Protein AF-A0AAE0RDR7-F1 (afdb_monomer)

Solvent-accessible surface area (backbone atoms only — not comparable to full-atom values): 18217 Å² total; per-residue (Å²): 134,86,92,90,90,88,86,89,87,90,90,79,72,68,68,67,57,52,59,54,52,55,55,53,52,54,53,51,57,56,54,57,62,60,59,68,75,74,77,84,85,77,91,71,65,76,62,52,63,59,49,50,59,55,58,51,55,50,70,75,51,69,77,89,69,82,73,93,68,85,85,77,86,74,81,70,82,83,85,68,64,60,64,54,50,31,52,53,53,29,51,52,50,49,53,51,43,52,55,33,46,79,69,78,40,80,82,58,68,94,78,57,76,41,66,63,68,64,94,58,100,65,80,85,76,91,53,57,32,61,50,97,95,39,78,42,56,65,37,69,56,45,76,55,97,91,44,40,42,36,37,79,70,71,34,60,69,33,53,49,53,53,43,54,54,40,51,55,50,51,54,56,49,59,72,52,42,90,82,46,54,53,68,58,39,42,51,51,44,46,68,64,38,47,47,59,64,58,54,72,33,47,75,59,59,91,61,58,70,76,74,52,41,63,58,40,52,49,54,46,52,50,47,33,55,34,72,69,53,86,62,92,79,64,73,49,67,65,48,28,58,77,68,72,49,71,56,57,72,57,44,24,51,50,49,41,50,50,51,54,48,36,30,75,78,45,96,42,57,68,74,58,33,70,73,61,70,81,87,77,70,99,57,94,48,85,80,72,76,73,124

pLDDT: mean 75.67, std 23.64, range [28.27, 98.0]

Structure (mmCIF, N/CA/C/O backbone):
data_AF-A0AAE0RDR7-F1
#
_entry.id   AF-A0AAE0RDR7-F1
#
loop_
_atom_site.group_PDB
_atom_site.id
_atom_site.type_symbol
_atom_site.label_atom_id
_atom_site.label_alt_id
_atom_site.label_comp_id
_atom_site.label_asym_id
_atom_site.label_entity_id
_atom_site.label_seq_id
_atom_site.pdbx_PDB_ins_code
_atom_site.Cartn_x
_atom_site.Cartn_y
_atom_site.Cartn_z
_atom_site.occupancy
_atom_site.B_iso_or_equiv
_atom_site.auth_seq_id
_atom_site.auth_comp_id
_atom_site.auth_asym_id
_atom_site.auth_atom_id
_atom_site.pdbx_PDB_model_num
ATOM 1 N N . MET A 1 1 ? -86.203 24.003 56.544 1.00 40.31 1 MET A N 1
ATOM 2 C CA . MET A 1 1 ? -86.538 22.603 56.881 1.00 40.31 1 MET A CA 1
ATOM 3 C C . MET A 1 1 ? -85.939 21.702 55.806 1.00 40.31 1 MET A C 1
ATOM 5 O O . MET A 1 1 ? -86.059 22.073 54.649 1.00 40.31 1 MET A O 1
ATOM 9 N N . THR A 1 2 ? -85.281 20.609 56.237 1.00 38.34 2 THR A N 1
ATOM 10 C CA . THR A 1 2 ? -84.736 19.434 55.488 1.00 38.34 2 THR A CA 1
ATOM 11 C C . THR A 1 2 ? -83.661 19.715 54.416 1.00 38.34 2 THR A C 1
ATOM 13 O O . THR A 1 2 ? -83.957 20.354 53.420 1.00 38.34 2 THR A O 1
ATOM 16 N N . SER A 1 3 ? -82.361 19.444 54.633 1.00 44.50 3 SER A N 1
ATOM 17 C CA . SER A 1 3 ? -81.619 18.163 54.804 1.00 44.50 3 SER A CA 1
ATOM 18 C C . SER A 1 3 ? -81.342 17.422 53.490 1.00 44.50 3 SER A C 1
ATOM 20 O O . SER A 1 3 ? -82.294 16.920 52.910 1.00 44.50 3 SER A O 1
ATOM 22 N N . THR A 1 4 ? -80.059 17.292 53.106 1.00 36.75 4 THR A N 1
ATOM 23 C CA . THR A 1 4 ? -79.426 16.007 52.711 1.00 36.75 4 THR A CA 1
ATOM 24 C C . THR A 1 4 ? -77.903 16.151 52.569 1.00 36.75 4 THR A C 1
ATOM 26 O O . THR A 1 4 ? -77.415 17.146 52.040 1.00 36.75 4 THR A O 1
ATOM 29 N N . ALA A 1 5 ? -77.178 15.146 53.063 1.00 49.94 5 ALA A N 1
ATOM 30 C CA . ALA A 1 5 ? -75.724 14.971 53.042 1.00 49.94 5 ALA A CA 1
ATOM 31 C C . ALA A 1 5 ? -75.315 13.841 52.071 1.00 49.94 5 ALA A C 1
ATOM 33 O O . ALA A 1 5 ? -76.169 13.000 51.809 1.00 49.94 5 ALA A O 1
ATOM 34 N N . GLU A 1 6 ? -74.041 13.830 51.621 1.00 44.03 6 GLU A N 1
ATOM 35 C CA . GLU A 1 6 ? -73.146 12.703 51.193 1.00 44.03 6 GLU A CA 1
ATOM 36 C C . GLU A 1 6 ? -72.200 13.084 50.003 1.00 44.03 6 GLU A C 1
ATOM 38 O O . GLU A 1 6 ? -72.426 14.119 49.381 1.00 44.03 6 GLU A O 1
ATOM 43 N N . PRO A 1 7 ? -71.108 12.339 49.669 1.00 47.50 7 PRO A N 1
ATOM 44 C CA . PRO A 1 7 ? -69.842 12.266 50.416 1.00 47.50 7 PRO A CA 1
ATOM 45 C C . PRO A 1 7 ? -68.567 12.392 49.524 1.00 47.50 7 PRO A C 1
ATOM 47 O O . PRO A 1 7 ? -68.609 12.389 48.295 1.00 47.50 7 PRO A O 1
ATOM 50 N N . GLN A 1 8 ? -67.389 12.463 50.159 1.00 44.12 8 GLN A N 1
ATOM 51 C CA . GLN A 1 8 ? -66.064 12.335 49.528 1.00 44.12 8 GLN A CA 1
ATOM 52 C C . GLN A 1 8 ? -65.620 10.861 49.424 1.00 44.12 8 GLN A C 1
ATOM 54 O O . GLN A 1 8 ? -65.759 10.118 50.392 1.00 44.12 8 GLN A O 1
ATOM 59 N N . SER A 1 9 ? -64.995 10.460 48.307 1.00 47.59 9 SER A N 1
ATOM 60 C CA . SER A 1 9 ? -63.690 9.749 48.238 1.00 47.59 9 SER A CA 1
ATOM 61 C C . SER A 1 9 ? -63.490 9.001 46.906 1.00 47.59 9 SER A C 1
ATOM 63 O O . SER A 1 9 ? -64.457 8.594 46.269 1.00 47.59 9 SER A O 1
ATOM 65 N N . ARG A 1 10 ? -62.207 8.764 46.566 1.00 48.09 10 ARG A N 1
ATOM 66 C CA . ARG A 1 10 ? -61.648 7.811 45.573 1.00 48.09 10 ARG A CA 1
ATOM 67 C C . ARG A 1 10 ? -61.056 8.442 44.303 1.00 48.09 10 ARG A C 1
ATOM 69 O O . ARG A 1 10 ? -61.666 8.414 43.243 1.00 48.09 10 ARG A O 1
ATOM 76 N N . MET A 1 11 ? -59.807 8.920 44.398 1.00 43.25 11 MET A N 1
ATOM 77 C CA . MET A 1 11 ? -58.954 9.207 43.229 1.00 43.25 11 MET A CA 1
ATOM 78 C C . MET A 1 11 ? -57.450 9.306 43.592 1.00 43.25 11 MET A C 1
ATOM 80 O O . MET A 1 11 ? -56.821 10.328 43.370 1.00 43.25 11 MET A O 1
ATOM 84 N N . THR A 1 12 ? -56.846 8.265 44.185 1.00 50.47 12 THR A N 1
ATOM 85 C CA . THR A 1 12 ? -55.378 8.236 44.446 1.00 50.47 12 THR A CA 1
ATOM 86 C C . THR A 1 12 ? -54.701 6.874 44.223 1.00 50.47 12 THR A C 1
ATOM 88 O O . THR A 1 12 ? -53.556 6.699 44.602 1.00 50.47 12 THR A O 1
ATOM 91 N N . SER A 1 13 ? -55.354 5.893 43.587 1.00 54.38 13 SER A N 1
ATOM 92 C CA . SER A 1 13 ? -54.826 4.511 43.519 1.00 54.38 13 SER A CA 1
ATOM 93 C C . SER A 1 13 ? -54.115 4.130 42.212 1.00 54.38 13 SER A C 1
ATOM 95 O O . SER A 1 13 ? -53.479 3.081 42.167 1.00 54.38 13 SER A O 1
ATOM 97 N N . THR A 1 14 ? -54.236 4.907 41.134 1.00 52.22 14 THR A N 1
ATOM 98 C CA . THR A 1 14 ? -53.793 4.467 39.796 1.00 52.22 14 THR A CA 1
ATOM 99 C C . THR A 1 14 ? -52.388 4.930 39.412 1.00 52.22 14 THR A C 1
ATOM 101 O O . THR A 1 14 ? -51.721 4.227 38.662 1.00 52.22 14 THR A O 1
ATOM 104 N N . ALA A 1 15 ? -51.898 6.050 39.953 1.00 48.88 15 ALA A N 1
ATOM 105 C CA . ALA A 1 15 ? -50.562 6.564 39.628 1.00 48.88 15 ALA A CA 1
ATOM 106 C C . ALA A 1 15 ? -49.433 5.775 40.324 1.00 48.88 15 ALA A C 1
ATOM 108 O O . ALA A 1 15 ? -48.437 5.438 39.692 1.00 48.88 15 ALA A O 1
ATOM 109 N N . GLU A 1 16 ? -49.617 5.380 41.589 1.00 50.19 16 GLU A N 1
ATOM 110 C CA . GLU A 1 16 ? -48.607 4.611 42.340 1.00 50.19 16 GLU A CA 1
ATOM 111 C C . GLU A 1 16 ? -48.417 3.179 41.808 1.00 50.19 16 GLU A C 1
ATOM 113 O O . GLU A 1 16 ? -47.331 2.609 41.912 1.00 50.19 16 GLU A O 1
ATOM 118 N N . GLN A 1 17 ? -49.445 2.605 41.174 1.00 49.75 17 GLN A N 1
ATOM 119 C CA . GLN A 1 17 ? -49.363 1.264 40.584 1.00 49.75 17 GLN A CA 1
ATOM 120 C C . GLN A 1 17 ? -48.579 1.236 39.263 1.00 49.75 17 GLN A C 1
ATOM 122 O O . GLN A 1 17 ? -48.027 0.194 38.907 1.00 49.75 17 GLN A O 1
ATOM 127 N N . GLN A 1 18 ? -48.481 2.361 38.547 1.00 50.81 18 GLN A N 1
ATOM 128 C CA . GLN A 1 18 ? -47.715 2.442 37.299 1.00 50.81 18 GLN A CA 1
ATOM 129 C C . GLN A 1 18 ? -46.211 2.634 37.534 1.00 50.81 18 GLN A C 1
ATOM 131 O O . GLN A 1 18 ? -45.420 2.025 36.813 1.00 50.81 18 GLN A O 1
ATOM 136 N N . ASP A 1 19 ? -45.811 3.356 38.584 1.00 52.69 19 ASP A N 1
ATOM 137 C CA . ASP A 1 19 ? -44.391 3.542 38.932 1.00 52.69 19 ASP A CA 1
ATOM 138 C C . ASP A 1 19 ? -43.749 2.294 39.567 1.00 52.69 19 ASP A C 1
ATOM 140 O O . ASP A 1 19 ? -42.554 2.032 39.402 1.00 52.69 19 ASP A O 1
ATOM 144 N N . GLN A 1 20 ? -44.534 1.456 40.250 1.00 52.88 20 GLN A N 1
ATOM 145 C CA . GLN A 1 20 ? -44.034 0.180 40.780 1.00 52.88 20 GLN A CA 1
ATOM 146 C C . GLN A 1 20 ? -43.845 -0.881 39.682 1.00 52.88 20 GLN A C 1
ATOM 148 O O . GLN A 1 20 ? -42.926 -1.703 39.763 1.00 52.88 20 GLN A O 1
ATOM 153 N N . ALA A 1 21 ? -44.655 -0.844 38.620 1.00 54.84 21 ALA A N 1
ATOM 154 C CA . ALA A 1 21 ? -44.546 -1.778 37.501 1.00 54.84 21 ALA A CA 1
ATOM 155 C C . ALA A 1 21 ? -43.300 -1.515 36.631 1.00 54.84 21 ALA A C 1
ATOM 157 O O . ALA A 1 21 ? -42.619 -2.460 36.224 1.00 54.84 21 ALA A O 1
ATOM 158 N N . THR A 1 22 ? -42.953 -0.247 36.391 1.00 58.06 22 THR A N 1
ATOM 159 C CA . THR A 1 22 ? -41.764 0.146 35.612 1.00 58.06 22 THR A CA 1
ATOM 160 C C . THR A 1 22 ? -40.459 -0.155 36.352 1.00 58.06 22 THR A C 1
ATOM 162 O O . THR A 1 22 ? -39.531 -0.698 35.754 1.00 58.06 22 THR A O 1
ATOM 165 N N . SER A 1 23 ? -40.416 0.069 37.669 1.00 59.06 23 SER A N 1
ATOM 166 C CA . SER A 1 23 ? -39.258 -0.268 38.514 1.00 59.06 23 SER A CA 1
ATOM 167 C C . SER A 1 23 ? -38.968 -1.779 38.558 1.00 59.06 23 SER A C 1
ATOM 169 O O . SER A 1 23 ? -37.813 -2.214 38.492 1.00 59.06 23 SER A O 1
ATOM 171 N N . THR A 1 24 ? -40.018 -2.607 38.580 1.00 63.38 24 THR A N 1
ATOM 172 C CA . THR A 1 24 ? -39.883 -4.073 38.627 1.00 63.38 24 THR A CA 1
ATOM 173 C C . THR A 1 24 ? -39.391 -4.646 37.288 1.00 63.38 24 THR A C 1
ATOM 175 O O . THR A 1 24 ? -38.563 -5.562 37.269 1.00 63.38 24 THR A O 1
ATOM 178 N N . ALA A 1 25 ? -39.818 -4.062 36.162 1.00 54.12 25 ALA A N 1
ATOM 179 C CA . ALA A 1 25 ? -39.368 -4.460 34.827 1.00 54.12 25 ALA A CA 1
ATOM 180 C C . ALA A 1 25 ? -37.881 -4.126 34.575 1.00 54.12 25 ALA A C 1
ATOM 182 O O . ALA A 1 25 ? -37.155 -4.930 33.984 1.00 54.12 25 ALA A O 1
ATOM 183 N N . GLU A 1 26 ? -37.386 -2.988 35.078 1.00 56.78 26 GLU A N 1
ATOM 184 C CA . GLU A 1 26 ? -35.967 -2.619 34.962 1.00 56.78 26 GLU A CA 1
ATOM 185 C C . GLU A 1 26 ? -35.045 -3.492 35.832 1.00 56.78 26 GLU A C 1
ATOM 187 O O . GLU A 1 26 ? -33.915 -3.798 35.432 1.00 56.78 26 GLU A O 1
ATOM 192 N N . GLN A 1 27 ? -35.520 -3.953 36.994 1.00 56.69 27 GLN A N 1
ATOM 193 C CA . GLN A 1 27 ? -34.768 -4.886 37.841 1.00 56.69 27 GLN A CA 1
ATOM 194 C C . GLN A 1 27 ? -34.678 -6.293 37.230 1.00 56.69 27 GLN A C 1
ATOM 196 O O . GLN A 1 27 ? -33.625 -6.930 37.321 1.00 56.69 27 GLN A O 1
ATOM 201 N N . GLN A 1 28 ? -35.723 -6.757 36.539 1.00 52.16 28 GLN A N 1
ATOM 202 C CA . GLN A 1 28 ? -35.705 -8.049 35.844 1.00 52.16 28 GLN A CA 1
ATOM 203 C C . GLN A 1 28 ? -34.785 -8.043 34.612 1.00 52.16 28 GLN A C 1
ATOM 205 O O . GLN A 1 28 ? -34.064 -9.019 34.398 1.00 52.16 28 GLN A O 1
ATOM 210 N N . LEU A 1 29 ? -34.703 -6.931 33.868 1.00 47.62 29 LEU A N 1
ATOM 211 C CA . LEU A 1 29 ? -33.786 -6.803 32.723 1.00 47.62 29 LEU A CA 1
ATOM 212 C C . LEU A 1 29 ? -32.301 -6.791 33.140 1.00 47.62 29 LEU A C 1
ATOM 214 O O . LEU A 1 29 ? -31.431 -7.284 32.416 1.00 47.62 29 LEU A O 1
ATOM 218 N N . ARG A 1 30 ? -31.992 -6.247 34.327 1.00 48.25 30 ARG A N 1
ATOM 219 C CA . ARG A 1 30 ? -30.629 -6.267 34.888 1.00 48.25 30 ARG A CA 1
ATOM 220 C C . ARG A 1 30 ? -30.220 -7.650 35.401 1.00 48.25 30 ARG A C 1
ATOM 222 O O . ARG A 1 30 ? -29.035 -7.969 35.342 1.00 48.25 30 ARG A O 1
ATOM 229 N N . ALA A 1 31 ? -31.169 -8.473 35.851 1.00 46.81 31 ALA A N 1
ATOM 230 C CA . ALA A 1 31 ? -30.907 -9.838 36.314 1.00 46.81 31 ALA A CA 1
ATOM 231 C C . ALA A 1 31 ? -30.677 -10.837 35.160 1.00 46.81 31 ALA A C 1
ATOM 233 O O . ALA A 1 31 ? -29.872 -11.759 35.293 1.00 46.81 31 ALA A O 1
ATOM 234 N N . THR A 1 32 ? -31.314 -10.643 34.000 1.00 48.91 32 THR A N 1
ATOM 235 C CA . THR A 1 32 ? -31.076 -11.486 32.813 1.00 48.91 32 THR A CA 1
ATOM 236 C C . THR A 1 32 ? -29.733 -11.180 32.142 1.00 48.91 32 THR A C 1
ATOM 238 O O . THR A 1 32 ? -29.054 -12.095 31.680 1.00 48.91 32 THR A O 1
ATOM 241 N N . SER A 1 33 ? -29.280 -9.921 32.176 1.00 42.94 33 SER A N 1
ATOM 242 C CA . SER A 1 33 ? -27.977 -9.517 31.623 1.00 42.94 33 SER A CA 1
ATOM 243 C C . SER A 1 33 ? -26.774 -10.053 32.413 1.00 42.94 33 SER A C 1
ATOM 245 O O . SER A 1 33 ? -25.707 -10.255 31.828 1.00 42.94 33 SER A O 1
ATOM 247 N N . THR A 1 34 ? -26.908 -10.271 33.724 1.00 43.59 34 THR A N 1
ATOM 248 C CA . THR A 1 34 ? -25.837 -10.831 34.566 1.00 43.59 34 THR A CA 1
ATOM 249 C C . THR A 1 34 ? -25.773 -12.359 34.501 1.00 43.59 34 THR A C 1
ATOM 251 O O . THR A 1 34 ? -24.688 -12.919 34.660 1.00 43.59 34 THR A O 1
ATOM 254 N N . ALA A 1 35 ? -26.879 -13.038 34.175 1.00 35.44 35 ALA A N 1
ATOM 255 C CA . ALA A 1 35 ? -26.914 -14.492 34.001 1.00 35.44 35 ALA A CA 1
ATOM 256 C C . ALA A 1 35 ? -26.243 -14.970 32.692 1.00 35.44 35 ALA A C 1
ATOM 258 O O . ALA A 1 35 ? -25.612 -16.028 32.674 1.00 35.44 35 ALA A O 1
ATOM 259 N N . GLU A 1 36 ? -26.277 -14.175 31.616 1.00 35.84 36 GLU A N 1
ATOM 260 C CA . GLU A 1 36 ? -25.641 -14.534 30.334 1.00 35.84 36 GLU A CA 1
ATOM 261 C C . GLU A 1 36 ? -24.106 -14.382 30.331 1.00 35.84 36 GLU A C 1
ATOM 263 O O . GLU A 1 36 ? -23.424 -14.947 29.475 1.00 35.84 36 GLU A O 1
ATOM 268 N N . HIS A 1 37 ? -23.528 -13.692 31.321 1.00 36.19 37 HIS A N 1
ATOM 269 C CA . HIS A 1 37 ? -22.075 -13.506 31.446 1.00 36.19 37 HIS A CA 1
ATOM 270 C C . HIS A 1 37 ? -21.345 -14.621 32.223 1.00 36.19 37 HIS A C 1
ATOM 272 O O . HIS A 1 37 ? -20.119 -14.569 32.329 1.00 36.19 37 HIS A O 1
ATOM 278 N N . SER A 1 38 ? -22.047 -15.644 32.736 1.00 34.84 38 SER A N 1
ATOM 279 C CA . SER A 1 38 ? -21.425 -16.705 33.557 1.00 34.84 38 SER A CA 1
ATOM 280 C C . SER A 1 38 ? -21.240 -18.064 32.857 1.00 34.84 38 SER A C 1
ATOM 282 O O . SER A 1 38 ? -20.529 -18.927 33.367 1.00 34.84 38 SER A O 1
ATOM 284 N N . HIS A 1 39 ? -21.774 -18.269 31.646 1.00 33.53 39 HIS A N 1
ATOM 285 C CA . HIS A 1 39 ? -21.690 -19.565 30.953 1.00 33.53 39 HIS A CA 1
ATOM 286 C C . HIS A 1 39 ? -21.167 -19.483 29.510 1.00 33.53 39 HIS A C 1
ATOM 288 O O . HIS A 1 39 ? -21.876 -19.838 28.576 1.00 33.53 39 HIS A O 1
ATOM 294 N N . ARG A 1 40 ? -19.892 -19.105 29.312 1.00 33.94 40 ARG A N 1
ATOM 295 C CA . ARG A 1 40 ? -19.025 -19.720 28.273 1.00 33.94 40 ARG A CA 1
ATOM 296 C C . ARG A 1 40 ? -17.562 -19.283 28.380 1.00 33.94 40 ARG A C 1
ATOM 298 O O . ARG A 1 40 ? -17.033 -18.559 27.545 1.00 33.94 40 ARG A O 1
ATOM 305 N N . ALA A 1 41 ? -16.874 -19.794 29.393 1.00 32.06 41 ALA A N 1
ATOM 306 C CA . ALA A 1 41 ? -15.419 -19.863 29.400 1.00 32.06 41 ALA A CA 1
ATOM 307 C C . ALA A 1 41 ? -15.000 -21.329 29.551 1.00 32.06 41 ALA A C 1
ATOM 309 O O . ALA A 1 41 ? -14.772 -21.815 30.651 1.00 32.0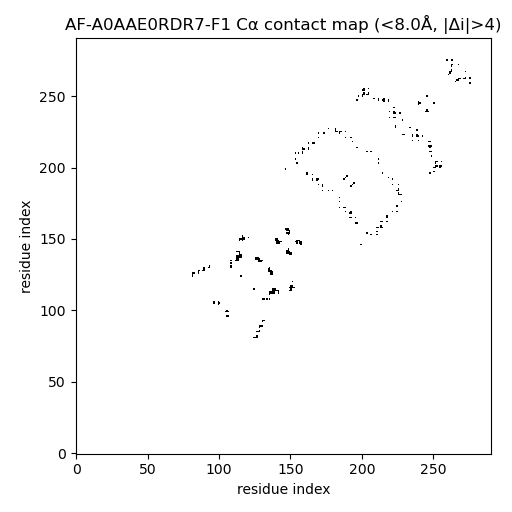6 41 ALA A O 1
ATOM 310 N N . THR A 1 42 ? -14.885 -22.040 28.430 1.00 31.38 42 THR A N 1
ATOM 311 C CA . THR A 1 42 ? -14.056 -23.246 28.348 1.00 31.38 42 THR A CA 1
ATOM 312 C C . THR A 1 42 ? -12.930 -22.995 27.355 1.00 31.38 42 THR A C 1
ATOM 314 O O . THR A 1 42 ? -13.046 -23.148 26.145 1.00 31.38 42 THR A O 1
ATOM 317 N N . SER A 1 43 ? -11.827 -22.522 27.934 1.00 39.22 43 SER A N 1
ATOM 318 C CA . SER A 1 43 ? -10.445 -22.856 27.591 1.00 39.22 43 SER A CA 1
ATOM 319 C C . SER A 1 43 ? -10.318 -24.047 26.629 1.00 39.22 43 SER A C 1
ATOM 321 O O . SER A 1 43 ? -10.481 -25.194 27.037 1.00 39.22 43 SER A O 1
ATOM 323 N N . THR A 1 44 ? -10.038 -23.782 25.348 1.00 31.89 44 THR A N 1
ATOM 324 C CA . THR A 1 44 ? -9.355 -24.733 24.439 1.00 31.89 44 THR A CA 1
ATOM 325 C C . THR A 1 44 ? -8.883 -24.103 23.119 1.00 31.89 44 THR A C 1
ATOM 327 O O . THR A 1 44 ? -7.978 -24.649 22.494 1.00 31.89 44 THR A O 1
ATOM 330 N N . ASP A 1 45 ? -9.388 -22.930 22.714 1.00 30.77 45 ASP A N 1
ATOM 331 C CA . ASP A 1 45 ? -9.123 -22.392 21.363 1.00 30.77 45 ASP A CA 1
ATOM 332 C C . ASP A 1 45 ? -7.909 -21.432 21.252 1.00 30.77 45 ASP A C 1
ATOM 334 O O . ASP A 1 45 ? -7.353 -21.214 20.175 1.00 30.77 45 ASP A O 1
ATOM 338 N N . GLU A 1 46 ? -7.392 -20.900 22.369 1.00 32.03 46 GLU A N 1
ATOM 339 C CA . GLU A 1 46 ? -6.244 -19.968 22.339 1.00 32.03 46 GLU A CA 1
ATOM 340 C C . GLU A 1 46 ? -4.888 -20.632 22.030 1.00 32.03 46 GLU A C 1
ATOM 342 O O . GLU A 1 46 ? -3.947 -19.944 21.618 1.00 32.03 46 GLU A O 1
ATOM 347 N N . ARG A 1 47 ? -4.766 -21.963 22.163 1.00 30.14 47 ARG A N 1
ATOM 348 C CA . ARG A 1 47 ? -3.558 -22.690 21.721 1.00 30.14 47 ARG A CA 1
ATOM 349 C C . ARG A 1 47 ? -3.528 -22.937 20.213 1.00 30.14 47 ARG A C 1
ATOM 351 O O . ARG A 1 47 ? -2.437 -23.104 19.674 1.00 30.14 47 ARG A O 1
ATOM 358 N N . ARG A 1 48 ? -4.676 -22.918 19.525 1.00 30.73 48 ARG A N 1
ATOM 359 C CA . ARG A 1 48 ? -4.739 -23.157 18.074 1.00 30.73 48 ARG A CA 1
ATOM 360 C C . ARG A 1 48 ? -4.214 -21.964 17.285 1.00 30.73 48 ARG A C 1
ATOM 362 O O . ARG A 1 48 ? -3.312 -22.121 16.476 1.00 30.73 48 ARG A O 1
ATOM 369 N N . LEU A 1 49 ? -4.640 -20.751 17.634 1.00 34.41 49 LEU A N 1
ATOM 370 C CA . LEU A 1 49 ? -4.228 -19.544 16.906 1.00 34.41 49 LEU A CA 1
ATOM 371 C C . LEU A 1 49 ? -2.758 -19.146 17.131 1.00 34.41 49 LEU A C 1
ATOM 373 O O . LEU A 1 49 ? -2.136 -18.618 16.217 1.00 34.41 49 LEU A O 1
ATOM 377 N N . ARG A 1 50 ? -2.159 -19.440 18.299 1.00 33.62 50 ARG A N 1
ATOM 378 C CA . ARG A 1 50 ? -0.701 -19.261 18.492 1.00 33.62 50 ARG A CA 1
ATOM 379 C C . ARG A 1 50 ? 0.124 -20.379 17.851 1.00 33.62 50 ARG A C 1
ATOM 381 O O . ARG A 1 50 ? 1.233 -20.117 17.401 1.00 33.62 50 ARG A O 1
ATOM 388 N N . GLY A 1 51 ? -0.398 -21.607 17.815 1.00 28.72 51 GLY A N 1
ATOM 389 C CA . GLY A 1 51 ? 0.273 -22.752 17.194 1.00 28.72 51 GLY A CA 1
ATOM 390 C C . GLY A 1 51 ? 0.264 -22.699 15.665 1.00 28.72 51 GLY A C 1
ATOM 391 O O . GLY A 1 51 ? 1.264 -23.044 15.039 1.00 28.72 51 GLY A O 1
ATOM 392 N N . ASP A 1 52 ? -0.821 -22.207 15.069 1.00 34.06 52 ASP A N 1
ATOM 393 C CA . ASP A 1 52 ? -0.967 -22.101 13.615 1.00 34.06 52 ASP A CA 1
ATOM 394 C C . ASP A 1 52 ? -0.175 -20.915 13.034 1.00 34.06 52 ASP A C 1
ATOM 396 O O . ASP A 1 52 ? 0.341 -21.016 11.920 1.00 34.06 52 ASP A O 1
ATOM 400 N N . ASP A 1 53 ? 0.029 -19.834 13.801 1.00 34.16 53 ASP A N 1
ATOM 401 C CA . ASP A 1 53 ? 0.902 -18.720 13.393 1.00 34.16 53 ASP A CA 1
ATOM 402 C C . ASP A 1 53 ? 2.395 -19.102 13.375 1.00 34.16 53 ASP A C 1
ATOM 404 O O . ASP A 1 53 ? 3.143 -18.584 12.544 1.00 34.16 53 ASP A O 1
ATOM 408 N N . VAL A 1 54 ? 2.832 -20.041 14.229 1.00 35.03 54 VAL A N 1
ATOM 409 C CA . VAL A 1 54 ? 4.210 -20.576 14.212 1.00 35.03 54 VAL A CA 1
ATOM 410 C C . VAL A 1 54 ? 4.368 -21.653 13.131 1.00 35.03 54 VAL A C 1
ATOM 412 O O . VAL A 1 54 ? 5.332 -21.615 12.370 1.00 35.03 54 VAL A O 1
ATOM 415 N N . ARG A 1 55 ? 3.387 -22.553 12.971 1.00 29.61 55 ARG A N 1
ATOM 416 C CA . ARG A 1 55 ? 3.442 -23.636 11.968 1.00 29.61 55 ARG A CA 1
ATOM 417 C C . ARG A 1 55 ? 3.313 -23.161 10.520 1.00 29.61 55 ARG A C 1
ATOM 419 O O . ARG A 1 55 ? 3.816 -23.824 9.623 1.00 29.61 55 ARG A O 1
ATOM 426 N N . LEU A 1 56 ? 2.667 -22.024 10.254 1.00 36.28 56 LEU A N 1
ATOM 427 C CA . LEU A 1 56 ? 2.574 -21.469 8.893 1.00 36.28 56 LEU A CA 1
ATOM 428 C C . LEU A 1 56 ? 3.720 -20.512 8.543 1.00 36.28 56 LEU A C 1
ATOM 430 O O . LEU A 1 56 ? 4.009 -20.341 7.357 1.00 36.28 56 LEU A O 1
ATOM 434 N N . ALA A 1 57 ? 4.414 -19.948 9.538 1.00 32.12 57 ALA A N 1
ATOM 435 C CA . ALA A 1 57 ? 5.712 -19.309 9.313 1.00 32.12 57 ALA A CA 1
ATOM 436 C C . ALA A 1 57 ? 6.770 -20.337 8.858 1.00 32.12 57 ALA A C 1
ATOM 438 O O . ALA A 1 57 ? 7.645 -20.006 8.062 1.00 32.12 57 ALA A O 1
ATOM 439 N N . GLU A 1 58 ? 6.640 -21.603 9.270 1.00 31.50 58 GLU A N 1
ATOM 440 C CA . GLU A 1 58 ? 7.471 -22.714 8.781 1.00 31.50 58 GLU A CA 1
ATOM 441 C C . GLU A 1 58 ? 7.145 -23.130 7.335 1.00 31.50 58 GLU A C 1
ATOM 443 O O . GLU A 1 58 ? 8.032 -23.578 6.617 1.00 31.50 58 GLU A O 1
ATOM 448 N N . VAL A 1 59 ? 5.914 -22.926 6.847 1.00 35.66 59 VAL A N 1
ATOM 449 C CA . VAL A 1 59 ? 5.542 -23.296 5.462 1.00 35.66 59 VAL A CA 1
ATOM 450 C C . VAL A 1 59 ? 6.148 -22.343 4.419 1.00 35.66 59 VAL A C 1
ATOM 452 O O . VAL A 1 59 ? 6.375 -22.752 3.281 1.00 35.66 59 VAL A O 1
ATOM 455 N N . TRP A 1 60 ? 6.467 -21.103 4.804 1.00 33.81 60 TRP A N 1
ATOM 456 C CA . TRP A 1 60 ? 7.201 -20.141 3.964 1.00 33.81 60 TRP A CA 1
ATOM 457 C C . TRP A 1 60 ? 8.706 -20.068 4.264 1.00 33.81 60 TRP A C 1
ATOM 459 O O . TRP A 1 60 ? 9.443 -19.454 3.497 1.00 33.81 60 TRP A O 1
ATOM 469 N N . ASN A 1 61 ? 9.181 -20.754 5.305 1.00 29.88 61 ASN A N 1
ATOM 470 C CA . ASN A 1 61 ? 10.601 -21.011 5.529 1.00 29.88 61 ASN A CA 1
ATOM 471 C C . ASN A 1 61 ? 10.952 -22.395 4.977 1.00 29.88 61 ASN A C 1
ATOM 473 O O . ASN A 1 61 ? 11.148 -23.354 5.722 1.00 29.88 61 ASN A O 1
ATOM 477 N N . SER A 1 62 ? 11.072 -22.507 3.650 1.00 29.64 62 SER A N 1
ATOM 478 C CA . SER A 1 62 ? 11.853 -23.624 3.111 1.00 29.64 62 SER A CA 1
ATOM 479 C C . SER A 1 62 ? 13.270 -23.539 3.688 1.00 29.64 62 SER A C 1
ATOM 481 O O . SER A 1 62 ? 13.869 -22.458 3.657 1.00 29.64 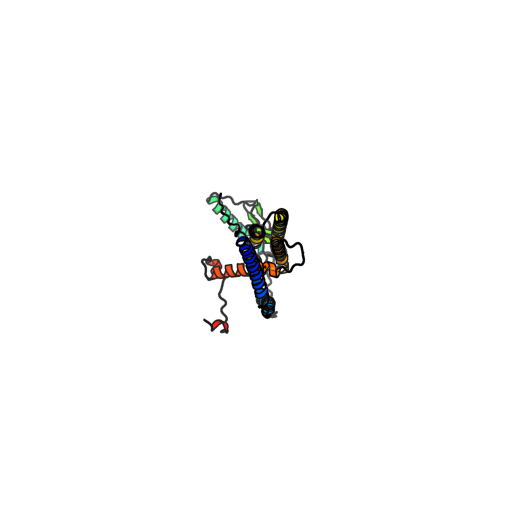62 SER A O 1
ATOM 483 N N . PRO A 1 63 ? 13.836 -24.643 4.206 1.00 29.55 63 PRO A N 1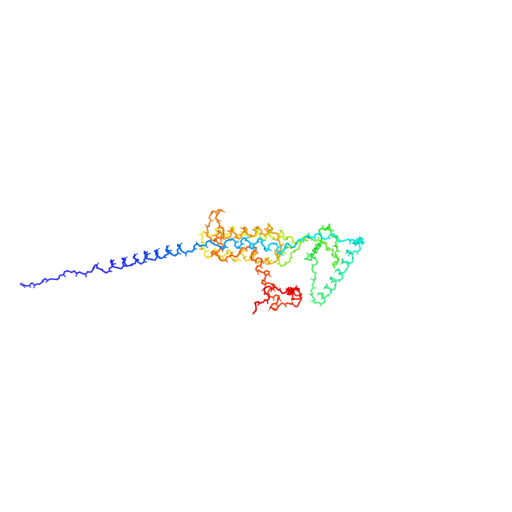
ATOM 484 C CA . PRO A 1 63 ? 15.229 -24.657 4.602 1.00 29.55 63 PRO A CA 1
ATOM 485 C C . PRO A 1 63 ? 16.055 -24.305 3.368 1.00 29.55 63 PRO A C 1
ATOM 487 O O . PRO A 1 63 ? 15.921 -24.955 2.328 1.00 29.55 63 PRO A O 1
ATOM 490 N N . ARG A 1 64 ? 16.962 -23.330 3.489 1.00 35.78 64 ARG A N 1
ATOM 491 C CA . ARG A 1 64 ? 18.173 -23.301 2.661 1.00 35.78 64 ARG A CA 1
ATOM 492 C C . ARG A 1 64 ? 19.010 -24.521 3.054 1.00 35.78 64 ARG A C 1
ATOM 494 O O . ARG A 1 64 ? 19.994 -24.418 3.775 1.00 35.78 64 ARG A O 1
ATOM 501 N N . GLY A 1 65 ? 18.531 -25.701 2.673 1.00 28.27 65 GLY A N 1
ATOM 502 C CA . GLY A 1 65 ? 19.227 -26.959 2.824 1.00 28.27 65 GLY A CA 1
ATOM 503 C C . GLY A 1 65 ? 20.354 -26.967 1.814 1.00 28.27 65 GLY A C 1
ATOM 504 O O . GLY A 1 65 ? 20.113 -27.127 0.618 1.00 28.27 65 GLY A O 1
ATOM 505 N N . GLY A 1 66 ? 21.573 -26.767 2.309 1.00 34.84 66 GLY A N 1
ATOM 506 C CA . GLY A 1 66 ? 22.783 -27.016 1.552 1.00 34.84 66 GLY A CA 1
ATOM 507 C C . GLY A 1 66 ? 22.765 -28.447 1.027 1.00 34.84 66 GLY A C 1
ATOM 508 O O . GLY A 1 66 ? 22.918 -29.405 1.780 1.00 34.84 66 GLY A O 1
ATOM 509 N N . ARG A 1 67 ? 22.592 -28.590 -0.284 1.00 30.47 67 ARG A N 1
ATOM 510 C CA . ARG A 1 67 ? 23.254 -29.661 -1.015 1.00 30.47 67 ARG A CA 1
ATOM 511 C C . ARG A 1 67 ? 24.508 -29.051 -1.602 1.00 30.47 67 ARG A C 1
ATOM 513 O O . ARG A 1 67 ? 24.448 -28.323 -2.586 1.00 30.47 67 ARG A O 1
ATOM 520 N N . ALA A 1 68 ? 25.631 -29.361 -0.964 1.00 36.75 68 ALA A N 1
ATOM 521 C CA . ALA A 1 68 ? 26.909 -29.412 -1.642 1.00 36.75 68 ALA A CA 1
ATOM 522 C C . ALA A 1 68 ? 26.765 -30.433 -2.784 1.00 36.75 68 ALA A C 1
ATOM 524 O O . ALA A 1 68 ? 26.793 -31.642 -2.570 1.00 36.75 68 ALA A O 1
ATOM 525 N N . GLY A 1 69 ? 26.481 -29.923 -3.978 1.00 29.95 69 GLY A N 1
ATOM 526 C CA . GLY A 1 69 ? 26.569 -30.627 -5.247 1.00 29.95 69 GLY A CA 1
ATOM 527 C C . GLY A 1 69 ? 27.650 -29.925 -6.049 1.00 29.95 69 GLY A C 1
ATOM 528 O O . GLY A 1 69 ? 27.566 -28.723 -6.282 1.00 29.95 69 GLY A O 1
ATOM 529 N N . ALA A 1 70 ? 28.699 -30.671 -6.358 1.00 33.94 70 ALA A N 1
ATOM 530 C CA . ALA A 1 70 ? 29.922 -30.218 -6.990 1.00 33.94 70 ALA A CA 1
ATOM 531 C C . ALA A 1 70 ? 29.703 -29.418 -8.288 1.00 33.94 70 ALA A C 1
ATOM 533 O O . A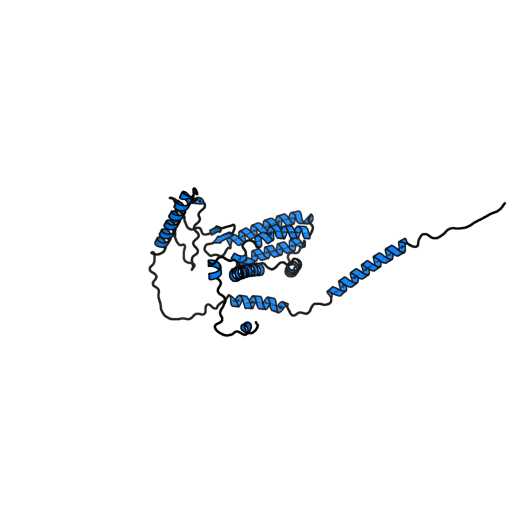LA A 1 70 ? 28.875 -29.778 -9.119 1.00 33.94 70 ALA A O 1
ATOM 534 N N . GLY A 1 71 ? 30.540 -28.390 -8.461 1.00 42.31 71 GLY A N 1
ATOM 535 C CA . GLY A 1 71 ? 31.147 -28.028 -9.741 1.00 42.31 71 GLY A CA 1
ATOM 536 C C . GLY A 1 71 ? 30.222 -27.527 -10.845 1.00 42.31 71 GLY A C 1
ATOM 537 O O . GLY A 1 71 ? 29.824 -28.290 -11.713 1.00 42.31 71 GLY A O 1
ATOM 538 N N . CYS A 1 72 ? 30.026 -26.212 -10.889 1.00 30.30 72 CYS A N 1
ATOM 539 C CA . CYS A 1 72 ? 30.101 -25.426 -12.121 1.00 30.30 72 CYS A CA 1
ATOM 540 C C . CYS A 1 72 ? 30.432 -23.992 -11.703 1.00 30.30 72 CYS A C 1
ATOM 542 O O . CYS A 1 72 ? 29.534 -23.202 -11.411 1.00 30.30 72 CYS A O 1
ATOM 544 N N . CYS A 1 73 ? 31.724 -23.668 -11.636 1.00 34.22 73 CYS A N 1
ATOM 545 C CA . CYS A 1 73 ? 32.163 -22.281 -11.700 1.00 34.22 73 CYS A CA 1
ATOM 546 C C . CYS A 1 73 ? 31.615 -21.719 -13.016 1.00 34.22 73 CYS A C 1
ATOM 548 O O . CYS A 1 73 ? 32.111 -22.051 -14.089 1.00 34.22 73 CYS A O 1
ATOM 550 N N . ARG A 1 74 ? 30.532 -20.939 -12.955 1.00 39.12 74 ARG A N 1
ATOM 551 C CA . ARG A 1 74 ? 30.240 -20.001 -14.033 1.00 39.12 74 ARG A CA 1
ATOM 552 C C . ARG A 1 74 ? 31.173 -18.833 -13.799 1.00 39.12 74 ARG A C 1
ATOM 554 O O . ARG A 1 74 ? 30.869 -17.946 -13.007 1.00 39.12 74 ARG A O 1
ATOM 561 N N . ASP A 1 75 ? 32.310 -18.882 -14.472 1.00 37.59 75 ASP A N 1
ATOM 562 C CA . ASP A 1 75 ? 33.036 -17.680 -14.838 1.00 37.59 75 ASP A CA 1
ATOM 563 C C . ASP A 1 75 ? 32.072 -16.824 -15.670 1.00 37.59 75 ASP A C 1
ATOM 565 O O . ASP A 1 75 ? 31.882 -17.031 -16.868 1.00 37.59 75 ASP A O 1
ATOM 569 N N . SER A 1 76 ? 31.357 -15.921 -15.004 1.00 41.94 76 SER A N 1
ATOM 570 C CA . SER A 1 76 ? 30.619 -14.864 -15.684 1.00 41.94 76 SER A CA 1
ATOM 571 C C . SER A 1 76 ? 31.651 -13.847 -16.174 1.00 41.94 76 SER A C 1
ATOM 573 O O . SER A 1 76 ? 32.411 -13.336 -15.348 1.00 41.94 76 SER A O 1
ATOM 575 N N . PRO A 1 77 ? 31.711 -13.524 -17.477 1.00 38.38 77 PRO A N 1
ATOM 576 C CA . PRO A 1 77 ? 32.569 -12.444 -17.938 1.00 38.38 77 PRO A CA 1
ATOM 577 C C . PRO A 1 77 ? 32.060 -11.122 -17.333 1.00 38.38 77 PRO A C 1
ATOM 579 O O . PRO A 1 77 ? 30.855 -10.858 -17.384 1.00 38.38 77 PRO A O 1
ATOM 582 N N . PRO A 1 78 ? 32.931 -10.287 -16.743 1.00 48.38 78 PRO A N 1
ATOM 583 C CA . PRO A 1 78 ? 32.517 -9.017 -16.169 1.00 48.38 78 PRO A CA 1
ATOM 584 C C . PRO A 1 78 ? 32.408 -7.946 -17.275 1.00 48.38 78 PRO A C 1
ATOM 586 O O . PRO A 1 78 ? 33.163 -7.973 -18.243 1.00 48.38 78 PRO A O 1
ATOM 589 N N . LEU A 1 79 ? 31.481 -6.993 -17.105 1.00 41.75 79 LEU A N 1
ATOM 590 C CA . LEU A 1 79 ? 31.302 -5.721 -17.845 1.00 41.75 79 LEU A CA 1
ATOM 591 C C . LEU A 1 79 ? 30.461 -5.656 -19.147 1.00 41.75 79 LEU A C 1
ATOM 593 O O . LEU A 1 79 ? 30.209 -4.543 -19.605 1.00 41.75 79 LEU A O 1
ATOM 597 N N . ALA A 1 80 ? 29.953 -6.746 -19.734 1.00 43.78 80 ALA A N 1
ATOM 598 C CA . ALA A 1 80 ? 29.229 -6.660 -21.025 1.00 43.78 80 ALA A CA 1
ATOM 599 C C . ALA A 1 80 ? 27.685 -6.545 -20.944 1.00 43.78 80 ALA A C 1
ATOM 601 O O . ALA A 1 80 ? 27.039 -6.246 -21.947 1.00 43.78 80 ALA A O 1
ATOM 602 N N . THR A 1 81 ? 27.063 -6.797 -19.790 1.00 60.16 81 THR A N 1
ATOM 603 C CA . THR A 1 81 ? 25.595 -6.940 -19.685 1.00 60.16 81 THR A CA 1
ATOM 604 C C . THR A 1 81 ? 24.849 -5.618 -19.549 1.00 60.16 81 THR A C 1
ATOM 606 O O . THR A 1 81 ? 23.770 -5.452 -20.120 1.00 60.16 81 THR A O 1
ATOM 609 N N . ASP A 1 82 ? 25.428 -4.664 -18.827 1.00 64.00 82 ASP A N 1
ATOM 610 C CA . ASP A 1 82 ? 24.707 -3.461 -18.398 1.00 64.00 82 ASP A CA 1
ATOM 611 C C . ASP A 1 82 ? 24.567 -2.453 -19.546 1.00 64.00 82 ASP A C 1
ATOM 613 O O . ASP A 1 82 ? 23.539 -1.790 -19.681 1.00 64.00 82 ASP A O 1
ATOM 617 N N . THR A 1 83 ? 25.562 -2.405 -20.437 1.00 69.62 83 THR A N 1
ATOM 618 C CA . THR A 1 83 ? 25.562 -1.577 -21.653 1.00 69.62 83 THR A CA 1
ATOM 619 C C . THR A 1 83 ? 24.585 -2.089 -22.708 1.00 69.62 83 THR A C 1
ATOM 621 O O . THR A 1 83 ? 23.921 -1.297 -23.375 1.00 69.62 83 THR A O 1
ATOM 624 N N . MET A 1 84 ? 24.441 -3.410 -22.850 1.00 79.31 84 MET A N 1
ATOM 625 C CA . MET A 1 84 ? 23.436 -3.991 -23.743 1.00 79.31 84 MET A CA 1
ATOM 626 C C . MET A 1 84 ? 22.018 -3.771 -23.208 1.00 79.31 84 MET A C 1
ATOM 628 O O . MET A 1 84 ? 21.125 -3.405 -23.973 1.00 79.31 84 MET A O 1
ATOM 632 N N . ALA A 1 85 ? 21.814 -3.946 -21.899 1.00 81.44 85 ALA A N 1
ATOM 633 C CA . ALA A 1 85 ? 20.524 -3.707 -21.260 1.00 81.44 85 ALA A CA 1
ATOM 634 C C . ALA A 1 85 ? 20.102 -2.231 -21.362 1.00 81.44 85 ALA A C 1
ATOM 636 O O . ALA A 1 85 ? 18.967 -1.942 -21.749 1.00 81.44 85 ALA A O 1
ATOM 637 N N . SER A 1 86 ? 21.010 -1.289 -21.082 1.00 82.69 86 SER A N 1
ATOM 638 C CA . SER A 1 86 ? 20.719 0.143 -21.200 1.00 82.69 86 SER A CA 1
ATOM 639 C C . SER A 1 86 ? 20.395 0.549 -22.641 1.00 82.69 86 SER A C 1
ATOM 641 O O . SER A 1 86 ? 19.439 1.298 -22.857 1.00 82.69 86 SER A O 1
ATOM 643 N N . ALA A 1 87 ? 21.104 0.002 -23.635 1.00 84.75 87 ALA A N 1
ATOM 644 C CA . ALA A 1 87 ? 20.825 0.241 -25.050 1.00 84.75 87 ALA A CA 1
ATOM 645 C C . ALA A 1 87 ? 19.445 -0.291 -25.474 1.00 84.75 87 ALA A C 1
ATOM 647 O O . ALA A 1 87 ? 18.692 0.420 -26.141 1.00 84.75 87 ALA A O 1
ATOM 648 N N . GLN A 1 88 ? 19.077 -1.505 -25.051 1.00 88.62 88 GLN A N 1
ATOM 649 C CA . GLN A 1 88 ? 17.767 -2.094 -25.351 1.00 88.62 88 GLN A CA 1
ATOM 650 C C . GLN A 1 88 ? 16.615 -1.300 -24.727 1.00 88.62 88 GLN A C 1
ATOM 652 O O . GLN A 1 88 ? 15.617 -1.028 -25.397 1.00 88.62 88 GLN A O 1
ATOM 657 N N . ILE A 1 89 ? 16.753 -0.897 -23.461 1.00 89.31 89 ILE A N 1
ATOM 658 C CA . ILE A 1 89 ? 15.733 -0.087 -22.785 1.00 89.31 89 ILE A CA 1
ATOM 659 C C . ILE A 1 89 ? 15.621 1.288 -23.455 1.00 89.31 89 ILE A C 1
ATOM 661 O O . ILE A 1 89 ? 14.509 1.756 -23.694 1.00 89.31 89 ILE A O 1
ATOM 665 N N . SER A 1 90 ? 16.750 1.908 -23.813 1.00 88.88 90 SER A N 1
ATOM 666 C CA . SER A 1 90 ? 16.762 3.200 -24.511 1.00 88.88 90 SER A CA 1
ATOM 667 C C . SER A 1 90 ? 16.068 3.109 -25.875 1.00 88.88 90 SER A C 1
ATOM 669 O O . SER A 1 90 ? 15.238 3.958 -26.187 1.00 88.88 90 SER A O 1
ATOM 671 N N . ALA A 1 91 ? 16.323 2.052 -26.656 1.00 90.00 91 ALA A N 1
ATOM 672 C CA . ALA A 1 91 ? 15.644 1.818 -27.933 1.00 90.00 91 ALA A CA 1
ATOM 673 C C . ALA A 1 91 ? 14.122 1.659 -27.760 1.00 90.00 91 ALA A C 1
ATOM 675 O O . ALA A 1 91 ? 13.349 2.346 -28.423 1.00 90.00 91 ALA A O 1
ATOM 676 N N . CYS A 1 92 ? 13.686 0.845 -26.794 1.00 92.50 92 CYS A N 1
ATOM 677 C CA . CYS A 1 92 ? 12.265 0.671 -26.477 1.00 92.50 92 CYS A CA 1
ATOM 678 C C . CYS A 1 92 ? 11.591 1.995 -26.067 1.00 92.50 92 CYS A C 1
ATOM 680 O O . CYS A 1 92 ? 10.469 2.298 -26.475 1.00 92.50 92 CYS A O 1
ATOM 682 N N . LEU A 1 93 ? 12.281 2.828 -25.285 1.00 91.19 93 LEU A N 1
ATOM 683 C CA . LEU A 1 93 ? 11.773 4.140 -24.897 1.00 91.19 93 LEU A CA 1
ATOM 684 C C . LEU A 1 93 ? 11.662 5.112 -26.078 1.00 91.19 93 LEU A C 1
ATOM 686 O O . LEU A 1 93 ? 10.737 5.927 -26.098 1.00 91.19 93 LEU A O 1
ATOM 690 N N . VAL A 1 94 ? 12.562 5.027 -27.061 1.00 90.81 94 VAL A N 1
ATOM 691 C CA . VAL A 1 94 ? 12.455 5.785 -28.317 1.00 90.81 94 VAL A CA 1
ATOM 692 C C . VAL A 1 94 ? 11.225 5.337 -29.106 1.00 90.81 94 VAL A C 1
ATOM 694 O O . VAL A 1 94 ? 10.455 6.192 -29.548 1.00 90.81 94 VAL A O 1
ATOM 697 N N . ASP A 1 95 ? 10.971 4.031 -29.197 1.00 93.12 95 ASP A N 1
ATOM 698 C CA . ASP A 1 95 ? 9.775 3.497 -29.856 1.00 93.12 95 ASP A CA 1
ATOM 699 C C . ASP A 1 95 ? 8.496 3.999 -29.169 1.00 93.12 95 ASP A C 1
ATOM 701 O O . ASP A 1 95 ? 7.605 4.540 -29.829 1.00 93.12 95 ASP A O 1
ATOM 705 N N . ILE A 1 96 ? 8.433 3.941 -27.833 1.00 93.88 96 ILE A N 1
ATOM 706 C CA . ILE A 1 96 ? 7.310 4.485 -27.052 1.00 93.88 96 ILE A CA 1
ATOM 707 C C . ILE A 1 96 ? 7.163 5.997 -27.279 1.00 93.88 96 ILE A C 1
ATOM 709 O O . ILE A 1 96 ? 6.050 6.483 -27.476 1.00 93.88 96 ILE A O 1
ATOM 713 N N . SER A 1 97 ? 8.267 6.749 -27.281 1.00 92.75 97 SER A N 1
ATOM 714 C CA . SER A 1 97 ? 8.277 8.199 -27.516 1.00 92.75 97 SER A CA 1
ATOM 715 C C . SER A 1 97 ? 7.733 8.548 -28.907 1.00 92.75 97 SER A C 1
ATOM 717 O O . SER A 1 97 ? 6.907 9.458 -29.044 1.00 92.75 97 SER A O 1
ATOM 719 N N . SER A 1 98 ? 8.127 7.790 -29.935 1.00 93.62 98 SER A N 1
ATOM 720 C CA . SER A 1 98 ? 7.637 7.963 -31.306 1.00 93.62 98 SER A CA 1
ATOM 721 C C . SER A 1 98 ? 6.145 7.640 -31.423 1.00 93.62 98 SER A C 1
ATOM 723 O O . SER A 1 98 ? 5.387 8.439 -31.977 1.00 93.62 98 SER A O 1
ATOM 725 N N . TRP A 1 99 ? 5.694 6.541 -30.806 1.00 96.00 99 TRP A N 1
ATOM 726 C CA . TRP A 1 99 ? 4.284 6.167 -30.756 1.00 96.00 99 TRP A CA 1
ATOM 727 C C . TRP A 1 99 ? 3.446 7.231 -30.039 1.00 96.00 99 TRP A C 1
ATOM 729 O O . TRP A 1 99 ? 2.413 7.648 -30.559 1.00 96.00 99 TRP A O 1
ATOM 739 N N . MET A 1 100 ? 3.904 7.735 -28.888 1.00 96.31 100 MET A N 1
ATOM 740 C CA . MET A 1 100 ? 3.226 8.811 -28.158 1.00 96.31 100 MET A CA 1
ATOM 741 C C . MET A 1 100 ? 3.125 10.078 -29.009 1.00 96.31 100 MET A C 1
ATOM 743 O O . MET A 1 100 ? 2.051 10.671 -29.086 1.00 96.31 100 MET A O 1
ATOM 747 N N . THR A 1 101 ? 4.205 10.450 -29.699 1.00 94.75 101 THR A N 1
ATOM 748 C CA . THR A 1 101 ? 4.243 11.642 -30.557 1.00 94.75 101 THR A CA 1
ATOM 749 C C . THR A 1 101 ? 3.273 11.515 -31.733 1.00 94.75 101 THR A C 1
ATOM 751 O O . THR A 1 101 ? 2.529 12.455 -32.013 1.00 94.75 101 THR A O 1
ATOM 754 N N . ALA A 1 102 ? 3.198 10.339 -32.366 1.00 97.12 102 ALA A N 1
ATOM 755 C CA . ALA A 1 102 ? 2.214 10.054 -33.413 1.00 97.12 102 ALA A CA 1
ATOM 756 C C . ALA A 1 102 ? 0.762 10.206 -32.914 1.00 97.12 102 ALA A C 1
ATOM 758 O O . ALA A 1 102 ? -0.118 10.593 -33.680 1.00 97.12 102 ALA A O 1
ATOM 759 N N . HIS A 1 103 ? 0.528 9.978 -31.618 1.00 96.88 103 HIS A N 1
ATOM 760 C CA . HIS A 1 103 ? -0.765 10.145 -30.947 1.00 96.88 103 HIS A CA 1
ATOM 761 C C . HIS A 1 103 ? -0.907 11.487 -30.203 1.00 96.88 103 HIS A C 1
ATOM 763 O O . HIS A 1 103 ? -1.772 11.615 -29.339 1.00 96.88 103 HIS A O 1
ATOM 769 N N . GLN A 1 104 ? -0.091 12.498 -30.530 1.00 96.00 104 GLN A N 1
ATOM 770 C CA . GLN A 1 104 ? -0.155 13.846 -29.938 1.00 96.00 104 GLN A CA 1
ATOM 771 C C . GLN A 1 104 ? 0.084 13.884 -28.415 1.00 96.00 104 GLN A C 1
ATOM 773 O O . GLN A 1 104 ? -0.409 14.764 -27.706 1.00 96.00 104 GLN A O 1
ATOM 778 N N . LEU A 1 105 ? 0.865 12.937 -27.894 1.00 95.81 105 LEU A N 1
ATOM 779 C CA . LEU A 1 105 ? 1.292 12.872 -26.499 1.00 95.81 105 LEU A CA 1
ATOM 780 C C . LEU A 1 105 ? 2.795 13.150 -26.381 1.00 95.81 105 LEU A C 1
ATOM 782 O O . LEU A 1 105 ? 3.591 12.744 -27.225 1.00 95.81 105 LEU A O 1
ATOM 786 N N . LYS A 1 106 ? 3.199 13.803 -25.285 1.00 91.75 106 LYS A N 1
ATOM 787 C CA . LYS A 1 106 ? 4.607 14.081 -24.970 1.00 91.75 106 LYS A CA 1
ATOM 788 C C . LYS A 1 106 ? 5.052 13.294 -23.742 1.00 91.75 106 LYS A C 1
ATOM 790 O O . LYS A 1 106 ? 4.517 13.486 -22.649 1.00 91.75 106 LYS A O 1
ATOM 795 N N . LEU A 1 107 ? 6.070 12.455 -23.912 1.00 90.69 107 LEU A N 1
ATOM 796 C CA . LEU A 1 107 ? 6.743 11.781 -22.805 1.00 90.69 107 LEU A CA 1
ATOM 797 C C . LEU A 1 107 ? 7.530 12.807 -21.974 1.00 90.69 107 LEU A C 1
ATOM 799 O O . LEU A 1 107 ? 8.271 13.624 -22.526 1.00 90.69 107 LEU A O 1
ATOM 803 N N . ASN A 1 108 ? 7.351 12.790 -20.651 1.00 91.00 108 ASN A N 1
ATOM 804 C CA . ASN A 1 108 ? 7.966 13.768 -19.757 1.00 91.00 108 ASN A CA 1
ATOM 805 C C . ASN A 1 108 ? 9.194 13.180 -19.038 1.00 91.00 108 ASN A C 1
ATOM 807 O O . ASN A 1 108 ? 9.010 12.501 -18.028 1.00 91.00 108 ASN A O 1
ATOM 811 N N . PRO A 1 109 ? 10.427 13.492 -19.479 1.00 87.25 109 PRO A N 1
ATOM 812 C CA . PRO A 1 109 ? 11.634 12.946 -18.866 1.00 87.25 109 PRO A CA 1
ATOM 813 C C . PRO A 1 109 ? 11.809 13.346 -17.398 1.00 87.25 109 PRO A C 1
ATOM 815 O O . PRO A 1 109 ? 12.345 12.562 -16.630 1.00 87.25 109 PRO A O 1
ATOM 818 N N . SER A 1 110 ? 11.310 14.513 -16.966 1.00 87.62 110 SER A N 1
ATOM 819 C CA . SER A 1 110 ? 11.470 14.954 -15.571 1.00 87.62 110 SER A CA 1
ATOM 820 C C . SER A 1 110 ? 10.591 14.195 -14.577 1.00 87.62 110 SER A C 1
ATOM 822 O O . SER A 1 110 ? 10.825 14.272 -13.374 1.00 87.62 110 SER A O 1
ATOM 824 N N . LYS A 1 111 ? 9.570 13.480 -15.066 1.00 89.31 111 LYS A N 1
ATOM 825 C CA . LYS A 1 111 ? 8.714 12.598 -14.257 1.00 89.31 111 LYS A CA 1
ATOM 826 C C . LYS A 1 111 ? 9.083 11.121 -14.397 1.00 89.31 111 LYS A C 1
ATOM 828 O O . LYS A 1 111 ? 8.496 10.298 -13.699 1.00 89.31 111 LYS A O 1
ATOM 833 N N . THR A 1 112 ? 9.983 10.779 -15.315 1.00 90.31 112 THR A N 1
ATOM 834 C CA . THR A 1 112 ? 10.399 9.397 -15.552 1.00 90.31 112 THR A CA 1
ATOM 835 C C . THR A 1 112 ? 11.551 9.063 -14.617 1.00 90.31 112 THR A C 1
ATOM 837 O O . THR A 1 112 ? 12.616 9.664 -14.694 1.00 90.31 112 THR A O 1
ATOM 840 N N . GLU A 1 113 ? 11.338 8.086 -13.744 1.00 89.50 113 GLU A N 1
ATOM 841 C CA . GLU A 1 113 ? 12.341 7.597 -12.800 1.00 89.50 113 GLU A CA 1
ATOM 842 C C . GLU A 1 113 ? 12.763 6.179 -13.193 1.00 89.50 113 GLU A C 1
ATOM 844 O O . GLU A 1 113 ? 11.924 5.352 -13.561 1.00 89.50 113 GLU A O 1
ATOM 849 N N . LEU A 1 114 ? 14.057 5.883 -13.087 1.00 89.75 114 LEU A N 1
ATOM 850 C CA . LEU A 1 114 ? 14.589 4.536 -13.257 1.00 89.75 114 LEU A CA 1
ATOM 851 C C . LEU A 1 114 ? 14.770 3.891 -11.881 1.00 89.75 114 LEU A C 1
ATOM 853 O O . LEU A 1 114 ? 15.572 4.365 -11.085 1.00 89.75 114 LEU A O 1
ATOM 857 N N . LEU A 1 115 ? 14.066 2.794 -11.606 1.00 90.75 115 LEU A N 1
ATOM 858 C CA . LEU A 1 115 ? 14.282 1.979 -10.409 1.00 90.75 115 LEU A CA 1
ATOM 859 C C . LEU A 1 115 ? 14.856 0.625 -10.818 1.00 90.75 115 LEU A C 1
ATOM 861 O O . LEU A 1 115 ? 14.180 -0.163 -11.478 1.00 90.75 115 LEU A O 1
ATOM 865 N N . VAL A 1 116 ? 16.088 0.348 -10.400 1.00 88.50 116 VAL A N 1
ATOM 866 C CA . VAL A 1 116 ? 16.741 -0.946 -10.620 1.00 88.50 116 VAL A CA 1
ATOM 867 C C . VAL A 1 116 ? 16.527 -1.814 -9.385 1.00 88.50 116 VAL A C 1
ATOM 869 O O . VAL A 1 116 ? 16.893 -1.413 -8.283 1.00 88.50 116 VAL A O 1
ATOM 872 N N . ILE A 1 117 ? 15.928 -2.993 -9.566 1.00 88.50 117 ILE A N 1
ATOM 873 C CA . ILE A 1 117 ? 15.695 -3.977 -8.500 1.00 88.50 117 ILE A CA 1
ATOM 874 C C . ILE A 1 117 ? 16.639 -5.157 -8.759 1.00 88.50 117 ILE A C 1
ATOM 876 O O . ILE A 1 117 ? 16.369 -5.951 -9.665 1.00 88.50 117 ILE A O 1
ATOM 880 N N . PRO A 1 118 ? 17.763 -5.268 -8.033 1.00 82.94 118 PRO A N 1
ATOM 881 C CA . PRO A 1 118 ? 18.719 -6.333 -8.265 1.00 82.94 118 PRO A CA 1
ATOM 882 C C . PRO A 1 118 ? 18.234 -7.643 -7.621 1.00 82.94 118 PRO A C 1
ATOM 884 O O . PRO A 1 118 ? 17.587 -7.639 -6.574 1.00 82.94 118 PRO A O 1
ATOM 887 N N . GLY A 1 119 ? 18.532 -8.776 -8.263 1.00 78.62 119 GLY A N 1
ATOM 888 C CA . GLY A 1 119 ? 18.186 -10.105 -7.739 1.00 78.62 119 GLY A CA 1
ATOM 889 C C . GLY A 1 119 ? 19.038 -10.525 -6.538 1.00 78.62 119 GLY A C 1
ATOM 890 O O . GLY A 1 119 ? 18.542 -11.212 -5.650 1.00 78.62 119 GLY A O 1
ATOM 891 N N . ASP A 1 120 ? 20.285 -10.052 -6.494 1.00 74.19 120 ASP A N 1
ATOM 892 C CA . ASP A 1 120 ? 21.207 -10.181 -5.368 1.00 74.19 120 ASP A CA 1
ATOM 893 C C . ASP A 1 120 ? 21.648 -8.782 -4.913 1.00 74.19 120 ASP A C 1
ATOM 895 O O . ASP A 1 120 ? 21.708 -7.873 -5.741 1.00 74.19 120 ASP A O 1
ATOM 899 N N . PRO A 1 121 ? 21.978 -8.570 -3.625 1.00 64.38 121 PRO A N 1
ATOM 900 C CA . PRO A 1 121 ? 22.469 -7.292 -3.113 1.00 64.38 121 PRO A CA 1
ATOM 901 C C . PRO A 1 121 ? 23.903 -7.023 -3.606 1.00 64.38 121 PRO A C 1
ATOM 903 O O . PRO A 1 121 ? 24.868 -7.074 -2.847 1.00 64.38 121 PRO A O 1
ATOM 906 N N . SER A 1 122 ? 24.055 -6.780 -4.904 1.00 61.62 122 SER A N 1
ATOM 907 C CA . SER A 1 122 ? 25.282 -6.305 -5.531 1.00 61.62 122 SER A CA 1
ATOM 908 C C . SER A 1 122 ? 25.371 -4.777 -5.419 1.00 61.62 122 SER A C 1
ATOM 910 O O . SER A 1 122 ? 24.336 -4.113 -5.293 1.00 61.62 122 SER A O 1
ATOM 912 N N . PRO A 1 123 ? 26.583 -4.191 -5.474 1.00 58.97 123 PRO A N 1
ATOM 913 C CA . PRO A 1 123 ? 26.738 -2.741 -5.540 1.00 58.97 123 PRO A CA 1
ATOM 914 C C . PRO A 1 123 ? 25.964 -2.146 -6.724 1.00 58.97 123 PRO A C 1
ATOM 916 O O . PRO A 1 123 ? 25.631 -2.845 -7.684 1.00 58.97 123 PRO A O 1
ATOM 919 N N . ALA A 1 124 ? 25.643 -0.857 -6.594 1.00 57.94 124 ALA A N 1
ATOM 920 C CA . ALA A 1 124 ? 24.817 -0.100 -7.525 1.00 57.94 124 ALA A CA 1
ATOM 921 C C . ALA A 1 124 ? 25.240 -0.340 -8.981 1.00 57.94 124 ALA A C 1
ATOM 923 O O . ALA A 1 124 ? 26.408 -0.191 -9.329 1.00 57.94 124 ALA A O 1
ATOM 924 N N . GLN A 1 125 ? 24.275 -0.718 -9.816 1.00 64.44 125 GLN A N 1
ATOM 925 C CA . GLN A 1 125 ? 24.467 -0.742 -11.260 1.00 64.44 125 GLN A CA 1
ATOM 926 C C . GLN A 1 125 ? 24.405 0.701 -11.760 1.00 64.44 125 GLN A C 1
ATOM 928 O O . GLN A 1 125 ? 23.384 1.369 -11.572 1.00 64.44 125 GLN A O 1
ATOM 933 N N . ASP A 1 126 ? 25.466 1.165 -12.419 1.00 68.38 126 ASP A N 1
ATOM 934 C CA . ASP A 1 126 ? 25.498 2.445 -13.137 1.00 68.38 126 ASP A CA 1
ATOM 935 C C . ASP A 1 126 ? 24.740 2.315 -14.471 1.00 68.38 126 ASP A C 1
ATOM 937 O O . ASP A 1 126 ? 25.279 2.492 -15.564 1.00 68.38 126 ASP A O 1
ATOM 941 N N . LEU A 1 127 ? 23.456 1.958 -14.389 1.00 80.06 127 LEU A N 1
ATOM 942 C CA . LEU A 1 127 ? 22.591 1.850 -15.556 1.00 80.06 127 LEU A CA 1
ATOM 943 C C . LEU A 1 127 ? 22.025 3.229 -15.888 1.00 80.06 127 LEU A C 1
ATOM 945 O O . LEU A 1 127 ? 21.029 3.657 -15.312 1.00 80.06 127 LEU A O 1
ATOM 949 N N . VAL A 1 128 ? 22.659 3.934 -16.818 1.00 83.44 128 VAL A N 1
ATOM 950 C CA . VAL A 1 128 ? 22.169 5.235 -17.287 1.00 83.44 128 VAL A CA 1
ATOM 951 C C . VAL A 1 128 ? 21.440 5.068 -18.614 1.00 83.44 128 VAL A C 1
ATOM 953 O O . VAL A 1 128 ? 21.938 4.416 -19.531 1.00 83.44 128 VAL A O 1
ATOM 956 N N . ILE A 1 129 ? 20.253 5.663 -18.712 1.00 85.94 129 ILE A N 1
ATOM 957 C CA . ILE A 1 129 ? 19.384 5.582 -19.891 1.00 85.94 129 ILE A CA 1
ATOM 958 C C . ILE A 1 129 ? 19.277 6.967 -20.525 1.00 85.94 129 ILE A C 1
ATOM 960 O O . ILE A 1 129 ? 19.052 7.956 -19.824 1.00 85.94 129 ILE A O 1
ATOM 964 N N . SER A 1 130 ? 19.394 7.042 -21.850 1.00 83.50 130 SER A N 1
ATOM 965 C CA . SER A 1 130 ? 19.167 8.277 -22.599 1.00 83.50 130 SER A CA 1
ATOM 966 C C . SER A 1 130 ? 17.731 8.330 -23.133 1.00 83.50 130 SER A C 1
ATOM 968 O O . SER A 1 130 ? 17.252 7.415 -23.800 1.00 83.50 130 SER A O 1
ATOM 970 N N . LEU A 1 131 ? 17.019 9.420 -22.839 1.00 82.38 131 LEU A N 1
ATOM 971 C CA . LEU A 1 131 ? 15.655 9.668 -23.307 1.00 82.38 131 LEU A CA 1
ATOM 972 C C . LEU A 1 131 ? 15.530 11.105 -23.815 1.00 82.38 131 LEU A C 1
ATOM 974 O O . LEU A 1 131 ? 15.618 12.040 -23.023 1.00 82.38 131 LEU A O 1
ATOM 978 N N . ASN A 1 132 ? 15.269 11.305 -25.111 1.00 74.31 132 ASN A N 1
ATOM 979 C CA . ASN A 1 132 ? 15.016 12.630 -25.702 1.00 74.31 132 ASN A CA 1
ATOM 980 C C . ASN A 1 132 ? 16.052 13.701 -25.262 1.00 74.31 132 ASN A C 1
ATOM 982 O O . ASN A 1 132 ? 15.676 14.790 -24.829 1.00 74.31 132 ASN A O 1
ATOM 986 N N . ASN A 1 133 ? 17.349 13.365 -25.327 1.00 79.62 133 ASN A N 1
ATOM 987 C CA . ASN A 1 133 ? 18.504 14.177 -24.889 1.00 79.62 133 ASN A CA 1
ATOM 988 C C . ASN A 1 133 ? 18.636 14.418 -23.372 1.00 79.62 133 ASN A C 1
ATOM 990 O O . ASN A 1 133 ? 19.485 15.198 -22.945 1.00 79.62 133 ASN A O 1
ATOM 994 N N . SER A 1 134 ? 17.832 13.746 -22.550 1.00 83.75 134 SER A N 1
ATOM 995 C CA . SER A 1 134 ? 17.977 13.729 -21.092 1.00 83.75 134 SER A CA 1
ATOM 996 C C . SER A 1 134 ? 18.564 12.401 -20.620 1.00 83.75 134 SER A C 1
ATOM 998 O O . SER A 1 134 ? 18.254 11.348 -21.175 1.00 83.75 134 SER A O 1
ATOM 1000 N N . MET A 1 135 ? 19.424 12.458 -19.605 1.00 87.00 135 MET A N 1
ATOM 1001 C CA . MET A 1 135 ? 20.012 11.278 -18.974 1.00 87.00 135 MET A CA 1
ATOM 1002 C C . MET A 1 135 ? 19.211 10.948 -17.718 1.00 87.00 135 MET A C 1
ATOM 1004 O O . MET A 1 135 ? 19.084 11.789 -16.828 1.00 87.00 135 MET A O 1
ATOM 1008 N N . ILE A 1 136 ? 18.669 9.736 -17.657 1.00 87.56 136 ILE A N 1
ATOM 1009 C CA . ILE A 1 136 ? 17.923 9.227 -16.509 1.00 87.56 136 ILE A CA 1
ATOM 1010 C C . ILE A 1 136 ? 18.852 8.289 -15.745 1.00 87.56 136 ILE A C 1
ATOM 1012 O O . ILE A 1 136 ? 19.240 7.234 -16.253 1.00 87.56 136 ILE A O 1
ATOM 1016 N N . SER A 1 137 ? 19.223 8.696 -14.533 1.00 87.06 137 SER A N 1
ATOM 1017 C CA . SER A 1 137 ? 20.017 7.887 -13.615 1.00 87.06 137 SER A CA 1
ATOM 1018 C C . SER A 1 137 ? 19.127 7.018 -12.715 1.00 87.06 137 SER A C 1
ATOM 1020 O O . SER A 1 137 ? 17.959 7.356 -12.482 1.00 87.06 137 SER A O 1
ATOM 1022 N N . PRO A 1 138 ? 19.657 5.904 -12.182 1.00 88.44 138 PRO A N 1
ATOM 1023 C CA . PRO A 1 138 ? 18.942 5.083 -11.218 1.00 88.44 138 PRO A CA 1
ATOM 1024 C C . PRO A 1 138 ? 18.603 5.870 -9.948 1.00 88.44 138 PRO A C 1
ATOM 1026 O O . PRO A 1 138 ? 19.455 6.524 -9.348 1.00 88.44 138 PRO A O 1
ATOM 1029 N N . SER A 1 139 ? 17.357 5.755 -9.507 1.00 89.06 139 SER A N 1
ATOM 1030 C CA . SER A 1 139 ? 16.878 6.234 -8.218 1.00 89.06 139 SER A CA 1
ATOM 1031 C C . SER A 1 139 ? 16.813 5.082 -7.218 1.00 89.06 139 SER A C 1
ATOM 1033 O O . SER A 1 139 ? 16.453 3.954 -7.558 1.00 89.06 139 SER A O 1
ATOM 1035 N N . ALA A 1 140 ? 17.109 5.370 -5.949 1.00 88.94 140 ALA A N 1
ATOM 1036 C CA . ALA A 1 140 ? 16.972 4.403 -4.859 1.00 88.94 140 ALA A CA 1
ATOM 1037 C C . ALA A 1 140 ? 15.504 4.069 -4.544 1.00 88.94 140 ALA A C 1
ATOM 1039 O O . ALA A 1 140 ? 15.214 2.999 -4.004 1.00 88.94 140 ALA A O 1
ATOM 1040 N N . THR A 1 141 ? 14.582 4.981 -4.868 1.00 92.06 141 THR A N 1
ATOM 1041 C CA . THR A 1 141 ? 13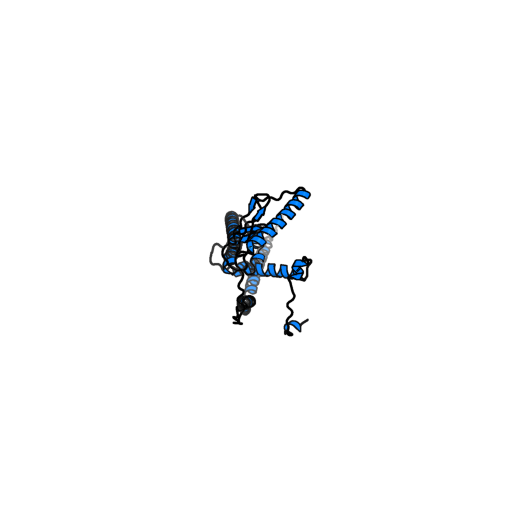.143 4.799 -4.668 1.00 92.06 141 THR A CA 1
ATOM 1042 C C . THR A 1 141 ? 12.342 5.360 -5.832 1.00 92.06 141 THR A C 1
ATOM 1044 O O . THR A 1 141 ? 12.696 6.417 -6.346 1.00 92.06 141 THR A O 1
ATOM 1047 N N . ALA A 1 142 ? 11.220 4.731 -6.168 1.00 93.06 142 ALA A N 1
ATOM 1048 C CA . ALA A 1 142 ? 10.260 5.273 -7.124 1.00 93.06 142 ALA A CA 1
ATOM 1049 C C . ALA A 1 142 ? 8.834 5.221 -6.576 1.00 93.06 142 ALA A C 1
ATOM 1051 O O . ALA A 1 142 ? 8.455 4.292 -5.849 1.00 93.06 142 ALA A O 1
ATOM 1052 N N . ARG A 1 143 ? 8.024 6.227 -6.917 1.00 93.88 143 ARG A N 1
ATOM 1053 C CA . ARG A 1 143 ? 6.620 6.294 -6.491 1.00 93.88 143 ARG A CA 1
ATOM 1054 C C . ARG A 1 143 ? 5.689 5.884 -7.625 1.00 93.88 143 ARG A C 1
ATOM 1056 O O . ARG A 1 143 ? 5.574 6.587 -8.621 1.00 93.88 143 ARG A O 1
ATOM 1063 N N . ASN A 1 144 ? 4.929 4.813 -7.420 1.00 92.81 144 ASN A N 1
ATOM 1064 C CA . ASN A 1 144 ? 3.902 4.365 -8.356 1.00 92.81 144 ASN A CA 1
ATOM 1065 C C . ASN A 1 144 ? 2.540 4.291 -7.662 1.00 92.81 144 ASN A C 1
ATOM 1067 O O . ASN A 1 144 ? 2.412 3.645 -6.623 1.00 92.81 144 ASN A O 1
ATOM 1071 N N . LEU A 1 145 ? 1.531 4.974 -8.215 1.00 92.94 145 LEU A N 1
ATOM 1072 C CA . LEU A 1 145 ? 0.159 5.017 -7.685 1.00 92.94 145 LEU A CA 1
ATOM 1073 C C . LEU A 1 145 ? 0.107 5.230 -6.157 1.00 92.94 145 LEU A C 1
ATOM 1075 O O . LEU A 1 145 ? -0.621 4.563 -5.441 1.00 92.94 145 LEU A O 1
ATOM 1079 N N . GLY A 1 146 ? 0.925 6.136 -5.617 1.00 91.81 146 GLY A N 1
ATOM 1080 C CA . GLY A 1 146 ? 0.933 6.423 -4.177 1.00 91.81 146 GLY A CA 1
ATOM 1081 C C . GLY A 1 146 ? 1.769 5.476 -3.303 1.00 91.81 146 GLY A C 1
ATOM 1082 O O . GLY A 1 146 ? 1.982 5.807 -2.137 1.00 91.81 146 GLY A O 1
ATOM 1083 N N . VAL A 1 147 ? 2.301 4.380 -3.846 1.00 95.06 147 VAL A N 1
ATOM 1084 C CA . VAL A 1 147 ? 3.230 3.468 -3.159 1.00 95.06 147 VAL A CA 1
ATOM 1085 C C . VAL A 1 147 ? 4.670 3.840 -3.502 1.00 95.06 147 VAL A C 1
ATOM 1087 O O . VAL A 1 147 ? 4.993 4.043 -4.668 1.00 95.06 147 VAL A O 1
ATOM 1090 N N . THR A 1 148 ? 5.538 3.925 -2.493 1.00 95.00 148 THR A N 1
ATOM 1091 C CA . THR A 1 148 ? 6.974 4.184 -2.682 1.00 95.00 148 THR A CA 1
ATOM 1092 C C . THR A 1 148 ? 7.733 2.866 -2.583 1.00 95.00 148 THR A C 1
ATOM 1094 O O . THR A 1 148 ? 7.777 2.254 -1.518 1.00 95.00 148 THR A O 1
ATOM 1097 N N . MET A 1 149 ? 8.306 2.420 -3.692 1.00 93.88 149 MET A N 1
ATOM 1098 C CA . MET A 1 149 ? 9.124 1.211 -3.770 1.00 93.88 149 MET A CA 1
ATOM 1099 C C . MET A 1 149 ? 10.595 1.597 -3.690 1.00 93.88 149 MET A C 1
ATOM 1101 O O . MET A 1 149 ? 10.986 2.606 -4.269 1.00 93.88 149 MET A O 1
ATOM 1105 N N . ASP A 1 150 ? 11.391 0.819 -2.969 1.00 92.19 150 ASP A N 1
ATOM 1106 C CA . ASP A 1 150 ? 12.847 0.921 -2.946 1.00 92.19 150 ASP A CA 1
ATOM 1107 C C . ASP A 1 150 ? 13.480 -0.206 -3.767 1.00 92.19 150 ASP A C 1
ATOM 1109 O O . ASP A 1 150 ? 12.842 -1.215 -4.075 1.00 92.19 150 ASP A O 1
ATOM 1113 N N . ASN A 1 151 ? 14.750 -0.034 -4.121 1.00 89.44 151 ASN A N 1
ATOM 1114 C CA . ASN A 1 151 ? 15.500 -1.016 -4.905 1.00 89.44 151 ASN A CA 1
ATOM 1115 C C . ASN A 1 151 ? 15.645 -2.384 -4.210 1.00 89.44 151 ASN A C 1
ATOM 1117 O O . ASN A 1 151 ? 15.883 -3.374 -4.884 1.00 89.44 151 ASN A O 1
ATOM 1121 N N . GLN A 1 152 ? 15.455 -2.465 -2.889 1.00 89.31 152 GLN A N 1
ATOM 1122 C CA . GLN A 1 152 ? 15.480 -3.718 -2.121 1.00 89.31 152 GLN A CA 1
ATOM 1123 C C . GLN A 1 152 ? 14.086 -4.300 -1.830 1.00 89.31 152 GLN A C 1
ATOM 1125 O O . GLN A 1 152 ? 13.984 -5.293 -1.112 1.00 89.31 152 GLN A O 1
ATOM 1130 N N . LEU A 1 153 ? 13.007 -3.677 -2.325 1.00 90.62 153 LEU A N 1
ATOM 1131 C CA . LEU A 1 153 ? 11.619 -4.056 -2.020 1.00 90.62 153 LEU A CA 1
ATOM 1132 C C . LEU A 1 153 ? 11.338 -4.214 -0.509 1.00 90.62 153 LEU A C 1
ATOM 1134 O O . LEU A 1 153 ? 10.518 -5.033 -0.093 1.00 90.62 153 LEU A O 1
ATOM 1138 N N . SER A 1 154 ? 12.003 -3.418 0.332 1.00 92.06 154 SER A N 1
ATOM 1139 C CA . SER A 1 154 ? 11.791 -3.389 1.782 1.00 92.06 154 SER A CA 1
ATOM 1140 C C . SER A 1 154 ? 10.547 -2.582 2.167 1.00 92.06 154 SER A C 1
ATOM 1142 O O . SER A 1 154 ? 9.978 -2.795 3.239 1.00 92.06 154 SER A O 1
ATOM 1144 N N . PHE A 1 155 ? 10.127 -1.641 1.309 1.00 94.62 155 PHE A N 1
ATOM 1145 C CA . PHE A 1 155 ? 9.009 -0.714 1.537 1.00 94.62 155 PHE A CA 1
ATOM 1146 C C . PHE A 1 155 ? 9.133 0.138 2.813 1.00 94.62 155 PHE A C 1
ATOM 1148 O O . PHE A 1 155 ? 8.154 0.748 3.253 1.00 94.62 155 PHE A O 1
ATOM 1155 N N . SER A 1 156 ? 10.328 0.242 3.399 1.00 93.88 156 SER A N 1
ATOM 1156 C CA . SER A 1 156 ? 10.546 0.932 4.679 1.00 93.88 156 SER A CA 1
ATOM 1157 C C . SER A 1 156 ? 10.118 2.403 4.627 1.00 93.88 156 SER A C 1
ATOM 1159 O O . SER A 1 156 ? 9.409 2.888 5.514 1.00 93.88 156 SER A O 1
ATOM 1161 N N . SER A 1 157 ? 10.477 3.104 3.545 1.00 94.31 157 SER A N 1
ATOM 1162 C CA . SER A 1 157 ? 10.065 4.496 3.306 1.00 94.31 157 SER A CA 1
ATOM 1163 C C . SER A 1 157 ? 8.542 4.624 3.179 1.00 94.31 157 SER A C 1
ATOM 1165 O O . SER A 1 157 ? 7.924 5.476 3.819 1.00 94.31 157 SER A O 1
ATOM 1167 N N . HIS A 1 158 ? 7.899 3.719 2.435 1.00 96.25 158 HIS A N 1
ATOM 1168 C CA . HIS A 1 158 ? 6.445 3.720 2.284 1.00 96.25 158 HIS A CA 1
ATOM 1169 C C . HIS A 1 158 ? 5.718 3.488 3.611 1.00 96.25 158 HIS A C 1
ATOM 1171 O O . HIS A 1 158 ? 4.841 4.276 3.969 1.00 96.25 158 HIS A O 1
ATOM 1177 N N . VAL A 1 159 ? 6.111 2.461 4.372 1.00 96.44 159 VAL A N 1
ATOM 1178 C CA . VAL A 1 159 ? 5.524 2.173 5.689 1.00 96.44 159 VAL A CA 1
ATOM 1179 C C . VAL A 1 159 ? 5.693 3.367 6.626 1.00 96.44 159 VAL A C 1
ATOM 1181 O O . VAL A 1 159 ? 4.748 3.723 7.330 1.00 96.44 159 VAL A O 1
ATOM 1184 N N . THR A 1 160 ? 6.852 4.027 6.601 1.00 96.25 160 THR A N 1
ATOM 1185 C CA . THR A 1 160 ? 7.126 5.221 7.414 1.00 96.25 160 THR A CA 1
ATOM 1186 C C . THR A 1 160 ? 6.208 6.385 7.033 1.00 96.25 160 THR A C 1
ATOM 1188 O O . THR A 1 160 ? 5.577 6.982 7.907 1.00 96.25 160 THR A O 1
ATOM 1191 N N . ASN A 1 161 ? 6.042 6.654 5.737 1.00 95.88 161 ASN A N 1
ATOM 1192 C CA . ASN A 1 161 ? 5.174 7.721 5.228 1.00 95.88 161 ASN A CA 1
ATOM 1193 C C . ASN A 1 161 ? 3.692 7.483 5.558 1.00 95.88 161 ASN A C 1
ATOM 1195 O O . ASN A 1 161 ? 2.989 8.397 6.009 1.00 95.88 161 ASN A O 1
ATOM 1199 N N . VAL A 1 162 ? 3.211 6.247 5.379 1.00 96.81 162 VAL A N 1
ATOM 1200 C CA . VAL A 1 162 ? 1.855 5.841 5.783 1.00 96.81 162 VAL A CA 1
ATOM 1201 C C . VAL A 1 162 ? 1.699 5.986 7.293 1.00 96.81 162 VAL A C 1
ATOM 1203 O O . VAL A 1 162 ? 0.685 6.511 7.759 1.00 96.81 162 VAL A O 1
ATOM 1206 N N . THR A 1 163 ? 2.721 5.592 8.055 1.00 97.25 163 THR A N 1
ATOM 1207 C CA . THR A 1 163 ? 2.711 5.654 9.515 1.00 97.25 163 THR A CA 1
ATOM 1208 C C . THR A 1 163 ? 2.587 7.091 10.015 1.00 97.25 163 THR A C 1
ATOM 1210 O O . THR A 1 163 ? 1.675 7.395 10.785 1.00 97.25 163 THR A O 1
ATOM 1213 N N . HIS A 1 164 ? 3.433 7.999 9.525 1.00 97.06 164 HIS A N 1
ATOM 1214 C CA . HIS A 1 164 ? 3.367 9.427 9.848 1.00 97.06 164 HIS A CA 1
ATOM 1215 C C . HIS A 1 164 ? 2.006 10.033 9.504 1.00 97.06 164 HIS A C 1
ATOM 1217 O O . HIS A 1 164 ? 1.396 10.713 10.332 1.00 97.06 164 HIS A O 1
ATOM 1223 N N . SER A 1 165 ? 1.500 9.734 8.306 1.00 97.12 165 SER A N 1
ATOM 1224 C CA . SER A 1 165 ? 0.195 10.223 7.858 1.00 97.12 165 SER A CA 1
ATOM 1225 C C . SER A 1 165 ? -0.938 9.760 8.778 1.00 97.12 165 SER A C 1
ATOM 1227 O O . SER A 1 165 ? -1.811 10.547 9.140 1.00 97.12 165 SER A O 1
ATOM 1229 N N . CYS A 1 166 ? -0.930 8.488 9.179 1.00 98.00 166 CYS A N 1
ATOM 1230 C CA . CYS A 1 166 ? -1.956 7.932 10.056 1.00 98.00 166 CYS A CA 1
ATOM 1231 C C . CYS A 1 166 ? -1.871 8.493 11.477 1.00 98.00 166 CYS A C 1
ATOM 1233 O O . CYS A 1 166 ? -2.906 8.785 12.072 1.00 98.00 166 CYS A O 1
ATOM 1235 N N . TRP A 1 167 ? -0.665 8.685 12.017 1.00 97.75 167 TRP A N 1
ATOM 1236 C CA . TRP A 1 167 ? -0.490 9.323 13.323 1.00 97.75 167 TRP A CA 1
ATOM 1237 C C . TRP A 1 167 ? -1.002 10.759 13.338 1.00 97.75 167 TRP A C 1
ATOM 1239 O O . TRP A 1 167 ? -1.692 11.140 14.282 1.00 97.75 167 TRP A O 1
ATOM 1249 N N . PHE A 1 168 ? -0.737 11.526 12.279 1.00 97.69 168 PHE A N 1
ATOM 1250 C CA . PHE A 1 168 ? -1.282 12.873 12.124 1.00 97.69 168 PHE A CA 1
ATOM 1251 C C . PHE A 1 168 ? -2.820 12.872 12.114 1.00 97.69 168 PHE A C 1
ATOM 1253 O O . PHE A 1 168 ? -3.451 13.657 12.821 1.00 97.69 168 PHE A O 1
ATOM 1260 N N . LEU A 1 169 ? -3.440 11.943 11.379 1.00 97.44 169 LEU A N 1
ATOM 1261 C CA . LEU A 1 169 ? -4.898 11.792 11.362 1.00 97.44 169 LEU A CA 1
ATOM 1262 C C . LEU A 1 169 ? -5.454 11.393 12.733 1.00 97.44 169 LEU A C 1
ATOM 1264 O O . LEU A 1 169 ? -6.414 12.004 13.196 1.00 97.44 169 LEU A O 1
ATOM 1268 N N . LEU A 1 170 ? -4.837 10.425 13.417 1.00 96.94 170 LEU A N 1
ATOM 1269 C CA . LEU A 1 170 ? -5.243 10.024 14.768 1.00 96.94 170 LEU A CA 1
ATOM 1270 C C . LEU A 1 170 ? -5.125 11.175 15.769 1.00 96.94 170 LEU A C 1
ATOM 1272 O O . LEU A 1 170 ? -6.010 11.339 16.606 1.00 96.94 170 LEU A O 1
ATOM 1276 N N . TYR A 1 171 ? -4.068 11.983 15.674 1.00 95.94 171 TYR A N 1
ATOM 1277 C CA . TYR A 1 171 ? -3.898 13.174 16.501 1.00 95.94 171 TYR A CA 1
ATOM 1278 C C . TYR A 1 171 ? -5.046 14.170 16.288 1.00 95.94 171 TYR A C 1
ATOM 1280 O O . TYR A 1 171 ? -5.655 14.624 17.257 1.00 95.94 171 TYR A O 1
ATOM 1288 N N . ASN A 1 172 ? -5.405 14.450 15.033 1.00 96.62 172 ASN A N 1
ATOM 1289 C CA . ASN A 1 172 ? -6.504 15.360 14.713 1.00 96.62 172 ASN A CA 1
ATOM 1290 C C . ASN A 1 172 ? -7.865 14.819 15.169 1.00 96.62 172 ASN A C 1
ATOM 1292 O O . ASN A 1 172 ? -8.629 15.558 15.786 1.00 96.62 172 ASN A O 1
ATOM 1296 N N . ILE A 1 173 ? -8.143 13.528 14.946 1.00 96.19 173 ILE A N 1
ATOM 1297 C CA . ILE A 1 173 ? -9.382 12.891 15.419 1.00 96.19 173 ILE A CA 1
ATOM 1298 C C . ILE A 1 173 ? -9.452 12.963 16.947 1.00 96.19 173 ILE A C 1
ATOM 1300 O O . ILE A 1 173 ? -10.492 13.313 17.493 1.00 96.19 173 ILE A O 1
ATOM 1304 N N . ARG A 1 174 ? -8.343 12.716 17.656 1.00 95.12 174 ARG A N 1
ATOM 1305 C CA . ARG A 1 174 ? -8.297 12.785 19.124 1.00 95.12 174 ARG A CA 1
ATOM 1306 C C . ARG A 1 174 ? -8.659 14.159 19.679 1.00 95.12 174 ARG A C 1
ATOM 1308 O O . ARG A 1 174 ? -9.254 14.222 20.748 1.00 95.12 174 ARG A O 1
ATOM 1315 N N . ARG A 1 175 ? -8.338 15.245 18.973 1.00 95.19 175 ARG A N 1
ATOM 1316 C CA . ARG A 1 175 ? -8.690 16.609 19.403 1.00 95.19 175 ARG A CA 1
ATOM 1317 C C . ARG A 1 175 ? -10.191 16.878 19.353 1.00 95.19 175 ARG A C 1
ATOM 1319 O O . ARG A 1 175 ? -10.695 17.598 20.205 1.00 95.19 175 ARG A O 1
ATOM 1326 N N . ILE A 1 176 ? -10.885 16.310 18.369 1.00 95.00 176 ILE A N 1
ATOM 1327 C CA . ILE A 1 176 ? -12.336 16.480 18.204 1.00 95.00 176 ILE A CA 1
ATOM 1328 C C . ILE A 1 176 ? -13.146 15.369 18.882 1.00 95.00 176 ILE A C 1
ATOM 1330 O O . ILE A 1 176 ? -14.347 15.524 19.067 1.00 95.00 176 ILE A O 1
ATOM 1334 N N . GLN A 1 177 ? -12.497 14.272 19.285 1.00 93.06 177 GLN A N 1
ATOM 1335 C CA . GLN A 1 177 ? -13.126 13.102 19.900 1.00 93.06 177 GLN A CA 1
ATOM 1336 C C . GLN A 1 177 ? -14.045 13.424 21.096 1.00 93.06 177 GLN A C 1
ATOM 1338 O O . GLN A 1 177 ? -15.103 12.801 21.156 1.00 93.06 177 GLN A O 1
ATOM 1343 N N . PRO A 1 178 ? -13.754 14.401 21.986 1.00 93.75 178 PRO A N 1
ATOM 1344 C CA . PRO A 1 178 ? -14.667 14.758 23.078 1.00 93.75 178 PRO A CA 1
ATOM 1345 C C . PRO A 1 178 ? -16.062 15.216 22.625 1.00 93.75 178 PRO A C 1
ATOM 1347 O O . PRO A 1 178 ? -17.003 15.170 23.410 1.00 93.75 178 PRO A O 1
ATOM 1350 N N . PHE A 1 179 ? -16.200 15.645 21.369 1.00 94.88 179 PHE A N 1
ATOM 1351 C CA . PHE A 1 179 ? -17.451 16.127 20.781 1.00 94.88 179 PHE A CA 1
ATOM 1352 C C . PHE A 1 179 ? -18.128 15.086 19.879 1.00 94.88 179 PHE A C 1
ATOM 1354 O O . PHE A 1 179 ? -19.103 15.397 19.197 1.00 94.88 179 PHE A O 1
ATOM 1361 N N . LEU A 1 180 ? -17.604 13.859 19.828 1.00 95.06 180 LEU A N 1
ATOM 1362 C CA . LEU A 1 180 ? -18.073 12.804 18.939 1.00 95.06 180 LEU A CA 1
ATOM 1363 C C . LEU A 1 180 ? -18.607 11.614 19.730 1.00 95.06 180 LEU A C 1
ATOM 1365 O O . LEU A 1 180 ? -18.044 11.208 20.744 1.00 95.06 180 LEU A O 1
ATOM 1369 N N . SER A 1 181 ? -19.654 10.978 19.202 1.00 95.94 181 SER A N 1
ATOM 1370 C CA . SER A 1 181 ? -20.066 9.663 19.688 1.00 95.94 181 SER A CA 1
ATOM 1371 C C . SER A 1 181 ? -19.023 8.596 19.329 1.00 95.94 181 SER A C 1
ATOM 1373 O O . SER A 1 181 ? -18.238 8.744 18.382 1.00 95.94 181 SER A O 1
ATOM 1375 N N . THR A 1 182 ? -19.030 7.476 20.054 1.00 94.19 182 THR A N 1
ATOM 1376 C CA . THR A 1 182 ? -18.186 6.307 19.751 1.00 94.19 182 THR A CA 1
ATOM 1377 C C . THR A 1 182 ? -18.385 5.831 18.311 1.00 94.19 182 THR A C 1
ATOM 1379 O O . THR A 1 182 ? -17.409 5.603 17.598 1.00 94.19 182 THR A O 1
ATOM 1382 N N . GLN A 1 183 ? -19.638 5.775 17.846 1.00 95.81 183 GLN A N 1
ATOM 1383 C CA . GLN A 1 183 ? -19.973 5.362 16.482 1.00 95.81 183 GLN A CA 1
ATOM 1384 C C . GLN A 1 183 ? -19.413 6.330 15.430 1.00 95.81 183 GLN A C 1
ATOM 1386 O O . GLN A 1 183 ? -18.807 5.897 14.449 1.00 95.81 183 GLN A O 1
ATOM 1391 N N . ALA A 1 184 ? -19.559 7.643 15.638 1.00 96.56 184 ALA A N 1
ATOM 1392 C CA . ALA A 1 184 ? -18.998 8.644 14.730 1.00 96.56 184 ALA A CA 1
ATOM 1393 C C . ALA A 1 184 ? -17.462 8.563 14.688 1.00 96.56 184 ALA A C 1
ATOM 1395 O O . ALA A 1 184 ? -16.857 8.603 13.614 1.00 96.56 184 ALA A O 1
ATOM 1396 N N . THR A 1 185 ? -16.831 8.361 15.847 1.00 96.94 185 THR A N 1
ATOM 1397 C CA . THR A 1 185 ? -15.378 8.169 15.956 1.00 96.94 185 THR A CA 1
ATOM 1398 C C . THR A 1 185 ? -14.927 6.921 15.195 1.00 96.94 185 THR A C 1
ATOM 1400 O O . THR A 1 185 ? -13.941 6.976 14.460 1.00 96.94 185 THR A O 1
ATOM 1403 N N . GLN A 1 186 ? -15.663 5.811 15.305 1.00 96.81 186 GLN A N 1
ATOM 1404 C CA . GLN A 1 186 ? -15.385 4.583 14.559 1.00 96.81 186 GLN A CA 1
ATOM 1405 C C . GLN A 1 186 ? -15.429 4.812 13.044 1.00 96.81 186 GLN A C 1
ATOM 1407 O O . GLN A 1 186 ? -14.512 4.386 12.342 1.00 96.81 186 GLN A O 1
ATOM 1412 N N . VAL A 1 187 ? -16.446 5.516 12.538 1.00 97.31 187 VAL A N 1
ATOM 1413 C CA . VAL A 1 187 ? -16.575 5.831 11.104 1.00 97.31 187 VAL A CA 1
ATOM 1414 C C . VAL A 1 187 ? -15.425 6.719 10.622 1.00 97.31 187 VAL A C 1
ATOM 1416 O O . VAL A 1 187 ? -14.841 6.448 9.570 1.00 97.31 187 VAL A O 1
ATOM 1419 N N . LEU A 1 188 ? -15.038 7.741 11.390 1.00 97.44 188 LEU A N 1
ATOM 1420 C CA . LEU A 1 188 ? -13.904 8.608 11.047 1.00 97.44 188 LEU A CA 1
ATOM 1421 C C . LEU A 1 188 ? -12.580 7.842 11.020 1.00 97.44 188 LEU A C 1
ATOM 1423 O O . LEU A 1 188 ? -11.803 7.962 10.074 1.00 97.44 188 LEU A O 1
ATOM 1427 N N . VAL A 1 189 ? -12.332 7.008 12.028 1.00 97.81 189 VAL A N 1
ATOM 1428 C CA . VAL A 1 189 ? -11.126 6.179 12.083 1.00 97.81 189 VAL A CA 1
ATOM 1429 C C . VAL A 1 189 ? -11.100 5.180 10.922 1.00 97.81 189 VAL A C 1
ATOM 1431 O O . VAL A 1 189 ? -10.066 5.028 10.268 1.00 97.81 189 VAL A O 1
ATOM 1434 N N . GLN A 1 190 ? -12.227 4.538 10.610 1.00 96.94 190 GLN A N 1
ATOM 1435 C CA . GLN A 1 190 ? -12.319 3.591 9.501 1.00 96.94 190 GLN A CA 1
ATOM 1436 C C . GLN A 1 190 ? -12.073 4.273 8.143 1.00 96.94 190 GLN A C 1
ATOM 1438 O O . GLN A 1 190 ? -11.304 3.769 7.322 1.00 96.94 190 GLN A O 1
ATOM 1443 N N . SER A 1 191 ? -12.702 5.427 7.913 1.00 97.50 191 SER A N 1
ATOM 1444 C CA . SER A 1 191 ? -12.642 6.152 6.638 1.00 97.50 191 SER A CA 1
ATOM 1445 C C . SER A 1 191 ? -11.310 6.860 6.391 1.00 97.50 191 SER A C 1
ATOM 1447 O O . SER A 1 191 ? -10.881 6.925 5.240 1.00 97.50 191 SER A O 1
ATOM 1449 N N . LEU A 1 192 ? -10.631 7.353 7.433 1.00 97.44 192 LEU A N 1
ATOM 1450 C CA . LEU A 1 192 ? -9.399 8.139 7.288 1.00 97.44 192 LEU A CA 1
ATOM 1451 C C . LEU A 1 192 ? -8.124 7.341 7.578 1.00 97.44 192 LEU A C 1
ATOM 1453 O O . LEU A 1 192 ? -7.115 7.538 6.902 1.00 97.44 192 LEU A O 1
ATOM 1457 N N . VAL A 1 193 ? -8.146 6.467 8.588 1.00 97.69 193 VAL A N 1
ATOM 1458 C CA . VAL A 1 193 ? -6.950 5.751 9.060 1.00 97.69 193 VAL A CA 1
ATOM 1459 C C . VAL A 1 193 ? -6.920 4.336 8.503 1.00 97.69 193 VAL A C 1
ATOM 1461 O O . VAL A 1 19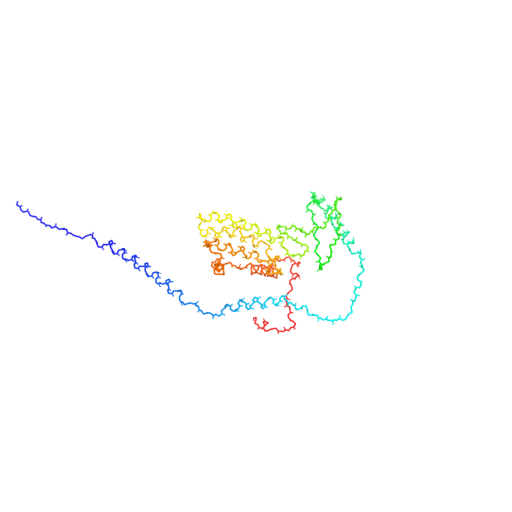3 ? -5.956 3.956 7.842 1.00 97.69 193 VAL A O 1
ATOM 1464 N N . ILE A 1 194 ? -7.977 3.552 8.728 1.00 97.00 194 ILE A N 1
ATOM 1465 C CA . ILE A 1 194 ? -8.001 2.146 8.310 1.00 97.00 194 ILE A CA 1
ATOM 1466 C C . ILE A 1 194 ? -7.964 2.019 6.783 1.00 97.00 194 ILE A C 1
ATOM 1468 O O . ILE A 1 194 ? -7.224 1.186 6.269 1.00 97.00 194 ILE A O 1
ATOM 1472 N N . SER A 1 195 ? -8.670 2.888 6.056 1.00 97.06 195 SER A N 1
ATOM 1473 C CA . SER A 1 195 ? -8.605 2.950 4.589 1.00 97.06 195 SER A CA 1
ATOM 1474 C C . SER A 1 195 ? -7.178 3.147 4.057 1.00 97.06 195 SER A C 1
ATOM 1476 O O . SER A 1 195 ? -6.807 2.526 3.062 1.00 97.06 195 SER A O 1
ATOM 1478 N N . ARG A 1 196 ? -6.346 3.946 4.743 1.00 96.06 196 ARG A N 1
ATOM 1479 C CA . ARG A 1 196 ? -4.932 4.149 4.392 1.00 96.06 196 ARG A CA 1
ATOM 1480 C C . ARG A 1 196 ? -4.063 2.946 4.726 1.00 96.06 196 ARG A C 1
ATOM 1482 O O . ARG A 1 196 ? -3.161 2.641 3.957 1.00 96.06 196 ARG A O 1
ATOM 1489 N N . LEU A 1 197 ? -4.339 2.257 5.834 1.00 96.38 197 LEU A N 1
ATOM 1490 C CA . LEU A 1 197 ? -3.668 0.995 6.165 1.00 96.38 197 LEU A CA 1
ATOM 1491 C C . LEU A 1 197 ? -4.037 -0.133 5.190 1.00 96.38 197 LEU A C 1
ATOM 1493 O O . LEU A 1 197 ? -3.242 -1.045 4.984 1.00 96.38 197 LEU A O 1
ATOM 1497 N N . ASP A 1 198 ? -5.239 -0.092 4.612 1.00 95.25 198 ASP A N 1
ATOM 1498 C CA . ASP A 1 198 ? -5.722 -1.097 3.661 1.00 95.25 198 ASP A CA 1
ATOM 1499 C C . ASP A 1 198 ? -5.311 -0.816 2.209 1.00 95.25 198 ASP A C 1
ATOM 1501 O O . ASP A 1 198 ? -5.394 -1.711 1.362 1.00 95.25 198 ASP A O 1
ATOM 1505 N N . TYR A 1 199 ? -4.856 0.401 1.909 1.00 95.94 199 TYR A N 1
ATOM 1506 C CA . TYR A 1 199 ? -4.421 0.781 0.572 1.00 95.94 199 TYR A CA 1
ATOM 1507 C C . TYR A 1 199 ? -3.155 0.019 0.167 1.00 95.94 199 TYR A C 1
ATOM 1509 O O . TYR A 1 199 ? -2.118 0.136 0.812 1.00 95.94 199 TYR A O 1
ATOM 1517 N N . CYS A 1 200 ? -3.245 -0.774 -0.907 1.00 93.81 200 CYS A N 1
ATOM 1518 C CA . CYS A 1 200 ? -2.137 -1.561 -1.467 1.00 93.81 200 CYS A CA 1
ATOM 1519 C C . CYS A 1 200 ? -1.397 -2.472 -0.464 1.00 93.81 200 CYS A C 1
ATOM 1521 O O . CYS A 1 200 ? -0.269 -2.891 -0.718 1.00 93.81 200 CYS A O 1
ATOM 1523 N N . ASN A 1 201 ? -2.034 -2.850 0.647 1.00 94.88 201 ASN A N 1
ATOM 1524 C CA . ASN A 1 201 ? -1.381 -3.619 1.708 1.00 94.88 201 ASN A CA 1
ATOM 1525 C C . ASN A 1 201 ? -0.969 -5.043 1.293 1.00 94.88 201 ASN A C 1
ATOM 1527 O O . ASN A 1 201 ? -0.092 -5.627 1.922 1.00 94.88 201 ASN A O 1
ATOM 1531 N N . SER A 1 202 ? -1.528 -5.590 0.208 1.00 95.00 202 SER A N 1
ATOM 1532 C CA . SER A 1 202 ? -1.110 -6.876 -0.364 1.00 95.00 202 SER A CA 1
ATOM 1533 C C . SER A 1 202 ? 0.346 -6.880 -0.836 1.00 95.00 202 SER A C 1
ATOM 1535 O O . SER A 1 202 ? 0.952 -7.945 -0.878 1.00 95.00 202 SER A O 1
ATOM 1537 N N . LEU A 1 203 ? 0.913 -5.712 -1.167 1.00 94.31 203 LEU A N 1
ATOM 1538 C CA . LEU A 1 203 ? 2.327 -5.572 -1.540 1.00 94.31 203 LEU A CA 1
ATOM 1539 C C . LEU A 1 203 ? 3.274 -5.847 -0.368 1.00 94.31 203 LEU A C 1
ATOM 1541 O O . LEU A 1 203 ? 4.419 -6.215 -0.580 1.00 94.31 203 LEU A O 1
ATOM 1545 N N . LEU A 1 204 ? 2.787 -5.709 0.868 1.00 94.94 204 LEU A N 1
ATOM 1546 C CA . LEU A 1 204 ? 3.562 -5.967 2.082 1.00 94.94 204 LEU A CA 1
ATOM 1547 C C . LEU A 1 204 ? 3.614 -7.465 2.436 1.00 94.94 204 LEU A C 1
ATOM 1549 O O . LEU A 1 204 ? 4.108 -7.839 3.501 1.00 94.94 204 LEU A O 1
ATOM 1553 N N . ALA A 1 205 ? 3.062 -8.335 1.585 1.00 93.69 205 ALA A N 1
ATOM 1554 C CA . ALA A 1 205 ? 3.137 -9.776 1.772 1.00 93.69 205 ALA A CA 1
ATOM 1555 C C . ALA A 1 205 ? 4.589 -10.261 1.650 1.00 93.69 205 ALA A C 1
ATOM 1557 O O . ALA A 1 205 ? 5.313 -9.864 0.746 1.00 93.69 205 ALA A O 1
ATOM 1558 N N . GLY A 1 206 ? 5.009 -11.135 2.566 1.00 90.81 206 GLY A N 1
ATOM 1559 C CA . GLY A 1 206 ? 6.382 -11.653 2.607 1.00 90.81 206 GLY A CA 1
ATOM 1560 C C . GLY A 1 206 ? 7.377 -10.766 3.361 1.00 90.81 206 GLY A C 1
ATOM 1561 O O . GLY A 1 206 ? 8.484 -11.220 3.639 1.00 90.81 206 GLY A O 1
ATOM 1562 N N . LEU A 1 207 ? 6.989 -9.551 3.768 1.00 92.75 207 LEU A N 1
ATOM 1563 C CA . LEU A 1 207 ? 7.822 -8.728 4.642 1.00 92.75 207 LEU A CA 1
ATOM 1564 C C . LEU A 1 207 ? 7.905 -9.307 6.059 1.00 92.75 207 LEU A C 1
ATOM 1566 O O . LEU A 1 207 ? 6.983 -9.954 6.565 1.00 92.75 207 LEU A O 1
ATOM 1570 N N . LEU A 1 208 ? 9.020 -9.014 6.726 1.00 92.19 208 LEU A N 1
ATOM 1571 C CA . LEU A 1 208 ? 9.243 -9.377 8.119 1.00 92.19 208 LEU A CA 1
ATOM 1572 C C . LEU A 1 208 ? 8.242 -8.663 9.048 1.00 92.19 208 LEU A C 1
ATOM 1574 O O . LEU A 1 208 ? 7.843 -7.517 8.826 1.00 92.19 208 LEU A O 1
ATOM 1578 N N . LEU A 1 209 ? 7.872 -9.322 10.152 1.00 90.94 209 LEU A N 1
ATOM 1579 C CA . LEU A 1 209 ? 6.886 -8.789 11.104 1.00 90.94 209 LEU A CA 1
ATOM 1580 C C . LEU A 1 209 ? 7.312 -7.456 11.743 1.00 90.94 209 LEU A C 1
ATOM 1582 O O . LEU A 1 209 ? 6.463 -6.639 12.098 1.00 90.94 209 LEU A O 1
ATOM 1586 N N . ASN A 1 210 ? 8.618 -7.219 11.887 1.00 93.00 210 ASN A N 1
ATOM 1587 C CA . ASN A 1 210 ? 9.161 -5.955 12.389 1.00 93.00 210 ASN A CA 1
ATOM 1588 C C . ASN A 1 210 ? 8.883 -4.782 11.431 1.00 93.00 210 ASN A C 1
ATOM 1590 O O . ASN A 1 210 ? 8.569 -3.697 11.914 1.00 93.00 210 ASN A O 1
ATOM 1594 N N . ALA A 1 211 ? 8.921 -5.006 10.114 1.00 93.19 211 ALA A N 1
ATOM 1595 C CA . ALA A 1 211 ? 8.646 -3.985 9.106 1.00 93.19 211 ALA A CA 1
ATOM 1596 C C . ALA A 1 211 ? 7.173 -3.548 9.125 1.00 93.19 211 ALA A C 1
ATOM 1598 O O . ALA A 1 211 ? 6.879 -2.365 9.001 1.00 93.19 211 ALA A O 1
ATOM 1599 N N . ILE A 1 212 ? 6.236 -4.473 9.365 1.00 94.94 212 ILE A N 1
ATOM 1600 C CA . ILE A 1 212 ? 4.793 -4.164 9.436 1.00 94.94 212 ILE A CA 1
ATOM 1601 C C . ILE A 1 212 ? 4.317 -3.741 10.837 1.00 94.94 212 ILE A C 1
ATOM 1603 O O . ILE A 1 212 ? 3.199 -3.242 10.994 1.00 94.94 212 ILE A O 1
ATOM 1607 N N . ARG A 1 213 ? 5.144 -3.921 11.876 1.00 96.06 213 ARG A N 1
ATOM 1608 C CA . ARG A 1 213 ? 4.813 -3.592 13.274 1.00 96.06 213 ARG A CA 1
ATOM 1609 C C . ARG A 1 213 ? 4.304 -2.154 13.470 1.00 96.06 213 ARG A C 1
ATOM 1611 O O . ARG A 1 213 ? 3.331 -2.005 14.216 1.00 96.06 213 ARG A O 1
ATOM 1618 N N . PRO A 1 214 ? 4.870 -1.108 12.832 1.00 97.00 214 PRO A N 1
ATOM 1619 C CA . PRO A 1 214 ? 4.364 0.260 12.972 1.00 97.00 214 PRO A CA 1
ATOM 1620 C C . PRO A 1 214 ? 2.889 0.402 12.569 1.00 97.00 214 PRO A C 1
ATOM 1622 O O . PRO A 1 214 ? 2.116 1.067 13.262 1.00 97.00 214 PRO A O 1
ATOM 1625 N N . LEU A 1 215 ? 2.460 -0.304 11.518 1.00 97.12 215 LEU A N 1
ATOM 1626 C CA . LEU A 1 215 ? 1.070 -0.303 11.057 1.00 97.12 215 LEU A CA 1
ATOM 1627 C C . LEU A 1 215 ? 0.134 -0.945 12.092 1.00 97.12 215 LEU A C 1
ATOM 1629 O O . LEU A 1 215 ? -0.954 -0.432 12.358 1.00 97.12 215 LEU A O 1
ATOM 1633 N N . GLN A 1 216 ? 0.571 -2.033 12.740 1.00 96.75 216 GLN A N 1
ATOM 1634 C CA . GLN A 1 216 ? -0.193 -2.653 13.828 1.00 96.75 216 GLN A CA 1
ATOM 1635 C C . GLN A 1 216 ? -0.306 -1.723 15.041 1.00 96.75 216 GLN A C 1
ATOM 1637 O O . GLN A 1 216 ? -1.354 -1.669 15.686 1.00 96.75 216 GLN A O 1
ATOM 1642 N N . MET A 1 217 ? 0.751 -0.970 15.358 1.00 96.25 217 MET A N 1
ATOM 1643 C CA . MET A 1 217 ? 0.714 0.011 16.446 1.00 96.25 217 MET A CA 1
ATOM 1644 C C . MET A 1 217 ? -0.314 1.112 16.178 1.00 96.25 217 MET A C 1
ATOM 1646 O O . MET A 1 217 ? -1.051 1.479 17.094 1.00 96.25 217 MET A O 1
ATOM 1650 N N . ILE A 1 218 ? -0.423 1.575 14.931 1.00 97.19 218 ILE A N 1
ATOM 1651 C CA . ILE A 1 218 ? -1.456 2.530 14.514 1.00 97.19 218 ILE A CA 1
ATOM 1652 C C . ILE A 1 218 ? -2.845 1.928 14.664 1.00 97.19 218 ILE A C 1
ATOM 1654 O O . ILE A 1 218 ? -3.703 2.562 15.268 1.00 97.19 218 ILE A O 1
ATOM 1658 N N . GLN A 1 219 ? -3.073 0.705 14.176 1.00 96.88 219 GLN A N 1
ATOM 1659 C CA . GLN A 1 219 ? -4.372 0.045 14.324 1.00 96.88 219 GLN A CA 1
ATOM 1660 C C . GLN A 1 219 ? -4.762 -0.101 15.805 1.00 96.88 219 GLN A C 1
ATOM 1662 O O . GLN A 1 219 ? -5.912 0.127 16.181 1.00 96.88 219 GLN A O 1
ATOM 1667 N N . ASN A 1 220 ? -3.796 -0.424 16.666 1.00 95.31 220 ASN A N 1
ATOM 1668 C CA . ASN A 1 220 ? -4.025 -0.535 18.101 1.00 95.31 220 ASN A CA 1
ATOM 1669 C C . ASN A 1 220 ? -4.360 0.823 18.738 1.00 95.31 220 ASN A C 1
ATOM 1671 O O . ASN A 1 220 ? -5.262 0.908 19.570 1.00 95.31 220 ASN A O 1
ATOM 1675 N N . ALA A 1 221 ? -3.649 1.884 18.353 1.00 94.88 221 ALA A N 1
ATOM 1676 C CA . ALA A 1 221 ? -3.931 3.242 18.810 1.00 94.88 221 ALA A CA 1
ATOM 1677 C C . ALA A 1 221 ? -5.306 3.728 18.327 1.00 94.88 221 ALA A C 1
ATOM 1679 O O . ALA A 1 221 ? -6.053 4.324 19.099 1.00 94.88 221 ALA A O 1
ATOM 1680 N N . ALA A 1 222 ? -5.661 3.402 17.086 1.00 95.81 222 ALA A N 1
ATOM 1681 C CA . ALA A 1 222 ? -6.953 3.682 16.482 1.00 95.81 222 ALA A CA 1
ATOM 1682 C C . ALA A 1 222 ? -8.099 3.001 17.246 1.00 95.81 222 ALA A C 1
ATOM 1684 O O . ALA A 1 222 ? -9.063 3.664 17.615 1.00 95.81 222 ALA A O 1
ATOM 1685 N N . ALA A 1 223 ? -7.968 1.711 17.572 1.00 95.38 223 ALA A N 1
ATOM 1686 C CA . ALA A 1 223 ? -8.974 0.986 18.351 1.00 95.38 223 ALA A CA 1
ATOM 1687 C C . ALA A 1 223 ? -9.167 1.595 19.750 1.00 95.38 223 ALA A C 1
ATOM 1689 O O . ALA A 1 223 ? -10.292 1.776 20.208 1.00 95.38 223 ALA A O 1
ATOM 1690 N N . ARG A 1 224 ? -8.070 1.979 20.416 1.00 93.62 224 ARG A N 1
ATOM 1691 C CA . ARG A 1 224 ? -8.128 2.662 21.721 1.00 93.62 224 ARG A CA 1
ATOM 1692 C C . ARG A 1 224 ? -8.791 4.031 21.634 1.00 93.62 224 ARG A C 1
ATOM 1694 O O . ARG A 1 224 ? -9.500 4.406 22.562 1.00 93.62 224 ARG A O 1
ATOM 1701 N N . LEU A 1 225 ? -8.576 4.756 20.536 1.00 93.94 225 LEU A N 1
ATOM 1702 C CA . LEU A 1 225 ? -9.200 6.055 20.306 1.00 93.94 225 LEU A CA 1
ATOM 1703 C C . LEU A 1 225 ? -10.723 5.936 20.176 1.00 93.94 225 LEU A C 1
ATOM 1705 O O . LEU A 1 225 ? -11.433 6.756 20.746 1.00 93.94 225 LEU A O 1
ATOM 1709 N N . VAL A 1 226 ? -11.218 4.903 19.484 1.00 94.75 226 VAL A N 1
ATOM 1710 C CA . VAL A 1 226 ? -12.664 4.667 19.323 1.00 94.75 226 VAL A CA 1
ATOM 1711 C C . VAL A 1 226 ? -13.350 4.452 20.673 1.00 94.75 226 VAL A C 1
ATOM 1713 O O . VAL A 1 226 ? -14.366 5.081 20.946 1.00 94.75 226 VAL A O 1
ATOM 1716 N N . PHE A 1 227 ? -12.767 3.634 21.553 1.00 91.88 227 PHE A N 1
ATOM 1717 C CA . PHE A 1 227 ? -13.312 3.379 22.894 1.00 91.88 227 PHE A CA 1
ATOM 1718 C C . PHE A 1 227 ? -12.937 4.441 23.939 1.00 91.88 227 PHE A C 1
ATOM 1720 O O . PHE A 1 227 ? -13.157 4.227 25.128 1.00 91.88 227 PHE A O 1
ATOM 1727 N N . ASN A 1 228 ? -12.350 5.566 23.515 1.00 87.69 228 ASN A N 1
ATOM 1728 C CA . ASN A 1 228 ? -11.874 6.640 24.388 1.00 87.69 228 ASN A CA 1
ATOM 1729 C C . ASN A 1 228 ? -11.012 6.144 25.569 1.00 87.69 228 ASN A C 1
ATOM 1731 O O . ASN A 1 228 ? -11.118 6.606 26.706 1.00 87.69 228 ASN A O 1
ATOM 1735 N N . LEU A 1 229 ? -10.151 5.158 25.313 1.00 84.06 229 LEU A N 1
ATOM 1736 C CA . LEU A 1 229 ? -9.307 4.580 26.350 1.00 84.06 229 LEU A CA 1
ATOM 1737 C C . LEU A 1 229 ? -8.061 5.445 26.546 1.00 84.06 229 LEU A C 1
ATOM 1739 O O . LEU A 1 229 ? -7.206 5.570 25.664 1.00 84.06 229 LEU A O 1
ATOM 1743 N N . VAL A 1 230 ? -7.949 6.027 27.740 1.00 67.62 230 VAL A N 1
ATOM 1744 C CA . VAL A 1 230 ? -6.806 6.857 28.149 1.00 67.62 230 VAL A CA 1
ATOM 1745 C C . VAL A 1 230 ? -5.581 5.993 28.483 1.00 67.62 230 VAL A C 1
ATOM 1747 O O . VAL A 1 230 ? -4.440 6.423 28.302 1.00 67.62 230 VAL A O 1
ATOM 1750 N N . PHE A 1 231 ? -5.793 4.747 28.915 1.00 64.44 231 PHE A N 1
ATOM 1751 C CA . PHE A 1 231 ? -4.721 3.867 29.373 1.00 64.44 231 PHE A CA 1
ATOM 1752 C C . PHE A 1 231 ? -3.937 3.232 28.215 1.00 64.44 231 PHE A C 1
ATOM 1754 O O . PHE A 1 231 ? -4.472 2.528 27.359 1.00 64.44 231 PHE A O 1
ATOM 1761 N N . LYS A 1 232 ? -2.612 3.423 28.228 1.00 63.56 232 LYS A N 1
ATOM 1762 C CA . LYS A 1 232 ? -1.681 2.879 27.220 1.00 63.56 232 LYS A CA 1
ATOM 1763 C C . LYS A 1 232 ? -1.553 1.345 27.251 1.00 63.56 232 LYS A C 1
ATOM 1765 O O . LYS A 1 232 ? -1.095 0.766 26.262 1.00 63.56 232 LYS A O 1
ATOM 1770 N N . PHE A 1 233 ? -1.962 0.698 28.346 1.00 65.12 233 PHE A N 1
ATOM 1771 C CA . PHE A 1 233 ? -1.719 -0.727 28.619 1.00 65.12 233 PHE A CA 1
ATOM 1772 C C . PHE A 1 233 ? -2.935 -1.638 28.436 1.00 65.12 233 PHE A C 1
ATOM 1774 O O . PHE A 1 233 ? -2.813 -2.845 28.619 1.00 65.12 233 PHE A O 1
ATOM 1781 N N . SER A 1 234 ? -4.093 -1.107 28.039 1.00 75.25 234 SER A N 1
ATOM 1782 C CA . SER A 1 234 ? -5.257 -1.953 27.774 1.00 75.25 234 SER A CA 1
ATOM 1783 C C . SER A 1 234 ? -4.949 -2.949 26.654 1.00 75.25 234 SER A C 1
ATOM 1785 O O . SER A 1 234 ? -4.402 -2.578 25.601 1.00 75.25 234 SER A O 1
ATOM 1787 N N . HIS A 1 235 ? -5.308 -4.214 26.887 1.00 83.88 235 HIS A N 1
ATOM 1788 C CA . HIS A 1 235 ? -5.214 -5.260 25.879 1.00 83.88 235 HIS A CA 1
ATOM 1789 C C . HIS A 1 235 ? -6.023 -4.847 24.651 1.00 83.88 235 HIS A C 1
ATOM 1791 O O . HIS A 1 235 ? -7.215 -4.567 24.742 1.00 83.88 235 HIS A O 1
ATOM 1797 N N . THR A 1 236 ? -5.371 -4.793 23.491 1.00 88.00 236 THR A N 1
ATOM 1798 C CA . THR A 1 236 ? -6.028 -4.350 22.255 1.00 88.00 236 THR A CA 1
ATOM 1799 C C . THR A 1 236 ? -6.841 -5.470 21.607 1.00 88.00 236 THR A C 1
ATOM 1801 O O . THR A 1 236 ? -7.783 -5.195 20.876 1.00 88.00 236 THR A O 1
ATOM 1804 N N . THR A 1 237 ? -6.521 -6.740 21.877 1.00 91.00 237 THR A N 1
ATOM 1805 C CA . THR A 1 237 ? -7.196 -7.888 21.252 1.00 91.00 237 THR A CA 1
ATOM 1806 C C . THR A 1 237 ? -8.715 -7.902 21.482 1.00 91.00 237 THR A C 1
ATOM 1808 O O . THR A 1 237 ? -9.433 -8.077 20.499 1.00 91.00 237 THR A O 1
ATOM 1811 N N . PRO A 1 238 ? -9.243 -7.655 22.700 1.00 93.00 238 PRO A N 1
ATOM 1812 C CA . PRO A 1 238 ? -10.685 -7.511 22.908 1.00 93.00 238 PRO A CA 1
ATOM 1813 C C . PRO A 1 238 ? -11.299 -6.351 22.110 1.00 93.00 238 PRO A C 1
ATOM 1815 O O . PRO A 1 238 ? -12.371 -6.516 21.540 1.00 93.00 238 PRO A O 1
ATOM 1818 N N . LEU A 1 239 ? -10.592 -5.218 22.000 1.00 93.31 239 LEU A N 1
ATOM 1819 C CA . LEU A 1 239 ? -11.054 -4.036 21.255 1.00 93.31 239 LEU A CA 1
ATOM 1820 C C . LEU A 1 239 ? -11.135 -4.305 19.750 1.00 93.31 239 LEU A C 1
ATOM 1822 O O . LEU A 1 239 ? -12.062 -3.876 19.075 1.00 93.31 239 LEU A O 1
ATOM 1826 N N . LEU A 1 240 ? -10.153 -5.025 19.205 1.00 94.56 240 LEU A N 1
ATOM 1827 C CA . LEU A 1 240 ? -10.177 -5.422 17.801 1.00 94.56 240 LEU A CA 1
ATOM 1828 C C . LEU A 1 240 ? -11.324 -6.400 17.527 1.00 94.56 240 LEU A C 1
ATOM 1830 O O . LEU A 1 240 ? -11.970 -6.290 16.491 1.00 94.56 240 LEU A O 1
ATOM 1834 N N . ARG A 1 241 ? -11.614 -7.319 18.459 1.00 94.44 241 ARG A N 1
ATOM 1835 C CA . ARG A 1 241 ? -12.749 -8.245 18.336 1.00 94.44 241 ARG A CA 1
ATOM 1836 C C . ARG A 1 241 ? -14.090 -7.511 18.367 1.00 94.44 241 ARG A C 1
ATOM 1838 O O . ARG A 1 241 ? -14.908 -7.778 17.496 1.00 94.44 241 ARG A O 1
ATOM 1845 N N . SER A 1 242 ? -14.293 -6.572 19.294 1.00 93.94 242 SER A N 1
ATOM 1846 C CA . SER A 1 242 ? -15.541 -5.796 19.368 1.00 93.94 242 SER A CA 1
ATOM 1847 C C . SER A 1 242 ? -15.761 -4.899 18.146 1.00 93.94 242 SER A C 1
ATOM 1849 O O . SER A 1 242 ? -16.895 -4.708 17.725 1.00 93.94 242 SER A O 1
ATOM 1851 N N . LEU A 1 243 ? -14.687 -4.400 17.527 1.00 94.31 243 LEU A N 1
ATOM 1852 C CA . LEU A 1 243 ? -14.750 -3.637 16.273 1.00 94.31 243 LEU A CA 1
ATOM 1853 C C . LEU A 1 243 ? -14.811 -4.520 15.016 1.00 94.31 243 LEU A C 1
ATOM 1855 O O . LEU A 1 243 ? -14.891 -3.990 13.908 1.00 94.31 243 LEU A O 1
ATOM 1859 N N . HIS A 1 244 ? -14.728 -5.848 15.157 1.00 95.19 244 HIS A N 1
ATOM 1860 C CA . HIS A 1 244 ? -14.561 -6.797 14.050 1.00 95.19 244 HIS A CA 1
ATOM 1861 C C . HIS A 1 244 ? -13.358 -6.475 13.140 1.00 95.19 244 HIS A C 1
ATOM 1863 O O . HIS A 1 244 ? -13.380 -6.674 11.924 1.00 95.19 244 HIS A O 1
ATOM 1869 N N . TRP A 1 245 ? -12.270 -5.965 13.719 1.00 96.00 245 TRP A N 1
ATOM 1870 C CA . TRP A 1 245 ? -11.053 -5.620 12.996 1.00 96.00 245 TRP A CA 1
ATOM 1871 C C . TRP A 1 245 ? -10.036 -6.753 13.031 1.00 96.00 245 TRP A C 1
ATOM 1873 O O . TRP A 1 245 ? -9.508 -7.127 14.075 1.00 96.00 245 TRP A O 1
ATOM 1883 N N . LEU A 1 246 ? -9.681 -7.244 11.847 1.00 95.81 246 LEU A N 1
ATOM 1884 C CA . LEU A 1 246 ? -8.592 -8.199 11.690 1.00 95.81 246 LEU A CA 1
ATOM 1885 C C . LEU A 1 246 ? -7.229 -7.502 11.922 1.00 95.81 246 LEU A C 1
ATOM 1887 O O . LEU A 1 246 ? -7.067 -6.377 11.433 1.00 95.81 246 LEU A O 1
ATOM 1891 N N . PRO A 1 247 ? -6.252 -8.123 12.618 1.00 96.06 247 PRO A N 1
ATOM 1892 C CA . PRO A 1 247 ? -4.893 -7.586 12.746 1.00 96.06 247 PRO A CA 1
ATOM 1893 C C . PRO A 1 247 ? -4.239 -7.328 11.383 1.00 96.06 247 PRO A C 1
ATOM 1895 O O . PRO A 1 247 ? -4.534 -8.032 10.415 1.00 96.06 247 PRO A O 1
ATOM 1898 N N . VAL A 1 248 ? -3.317 -6.366 11.294 1.00 96.50 248 VAL A N 1
ATOM 1899 C CA . VAL A 1 248 ? -2.705 -5.929 10.023 1.00 96.50 248 VAL A CA 1
ATOM 1900 C C . VAL A 1 248 ? -2.074 -7.092 9.256 1.00 96.50 248 VAL A C 1
ATOM 1902 O O . VAL A 1 248 ? -2.342 -7.251 8.069 1.00 96.50 248 VAL A O 1
ATOM 1905 N N . ALA A 1 249 ? -1.307 -7.958 9.925 1.00 95.62 249 ALA A N 1
ATOM 1906 C CA . ALA A 1 249 ? -0.695 -9.123 9.278 1.00 95.62 249 ALA A CA 1
ATOM 1907 C C . ALA A 1 249 ? -1.744 -10.056 8.644 1.00 95.62 249 ALA A C 1
ATOM 1909 O O . ALA A 1 249 ? -1.590 -10.520 7.514 1.00 95.62 249 ALA A O 1
ATOM 1910 N N . ALA A 1 250 ? -2.852 -10.287 9.349 1.00 95.69 250 ALA A N 1
ATOM 1911 C CA . ALA A 1 250 ? -3.951 -11.102 8.856 1.00 95.69 250 ALA A CA 1
ATOM 1912 C C . ALA A 1 250 ? -4.727 -10.401 7.724 1.00 95.69 250 ALA A C 1
ATOM 1914 O O . ALA A 1 250 ? -5.172 -11.071 6.794 1.00 95.69 250 ALA A O 1
ATOM 1915 N N . ARG A 1 251 ? -4.832 -9.064 7.734 1.00 95.69 251 ARG A N 1
ATOM 1916 C CA . ARG A 1 251 ? -5.416 -8.283 6.625 1.00 95.69 251 ARG A CA 1
ATOM 1917 C C . ARG A 1 251 ? -4.599 -8.400 5.346 1.00 95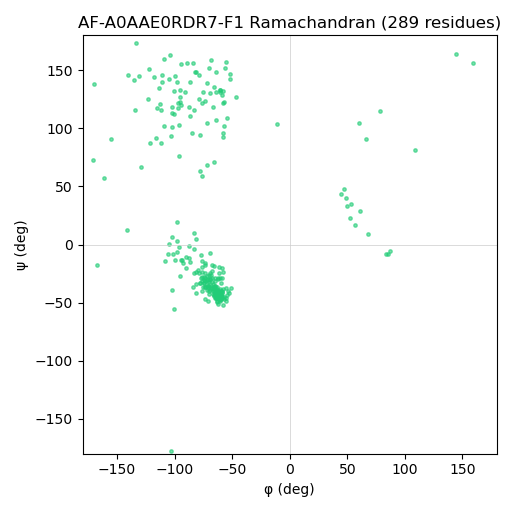.69 251 ARG A C 1
ATOM 1919 O O . ARG A 1 251 ? -5.184 -8.625 4.289 1.00 95.69 251 ARG A O 1
ATOM 1926 N N . ILE A 1 252 ? -3.273 -8.299 5.450 1.00 96.69 252 ILE A N 1
ATOM 1927 C CA . ILE A 1 252 ? -2.351 -8.489 4.321 1.00 96.69 252 ILE A CA 1
ATOM 1928 C C . ILE A 1 252 ? -2.565 -9.887 3.730 1.00 96.69 252 ILE A C 1
ATOM 1930 O O . ILE A 1 252 ? -2.869 -10.011 2.545 1.00 96.69 252 ILE A O 1
ATOM 1934 N N . ARG A 1 253 ? -2.529 -10.932 4.573 1.00 95.88 253 ARG A N 1
ATOM 1935 C CA . ARG A 1 253 ? -2.797 -12.319 4.151 1.00 95.88 253 ARG A CA 1
ATOM 1936 C C . ARG A 1 253 ? -4.157 -12.450 3.463 1.00 95.88 253 ARG A C 1
ATOM 1938 O O . ARG A 1 253 ? -4.235 -13.008 2.373 1.00 95.88 253 ARG A O 1
ATOM 1945 N N . PHE A 1 254 ? -5.216 -11.910 4.063 1.00 95.88 254 PHE A N 1
ATOM 1946 C CA . PHE A 1 254 ? -6.565 -11.958 3.502 1.00 95.88 254 PHE A CA 1
ATOM 1947 C C . PHE A 1 254 ? -6.638 -11.306 2.114 1.00 95.88 254 PHE A C 1
ATOM 1949 O O . PHE A 1 254 ? -7.184 -11.897 1.183 1.00 95.88 254 PHE A O 1
ATOM 1956 N N . LYS A 1 255 ? -6.045 -10.119 1.938 1.00 95.12 255 LYS A N 1
ATOM 1957 C CA . LYS A 1 255 ? -6.024 -9.408 0.651 1.00 95.12 255 LYS A CA 1
ATOM 1958 C C . LYS A 1 255 ? -5.229 -10.166 -0.408 1.00 95.12 255 LYS A C 1
ATOM 1960 O O . LYS A 1 255 ? -5.712 -10.303 -1.531 1.00 95.12 255 LYS A O 1
ATOM 1965 N N . THR A 1 256 ? -4.078 -10.729 -0.050 1.00 94.25 256 THR A N 1
ATOM 1966 C CA . THR A 1 256 ? -3.285 -11.575 -0.952 1.00 94.25 256 THR A CA 1
ATOM 1967 C C . THR A 1 256 ? -4.054 -12.830 -1.372 1.00 94.25 256 THR A C 1
ATOM 1969 O O . THR A 1 256 ? -4.111 -13.147 -2.560 1.00 94.25 256 THR A O 1
ATOM 1972 N N . LEU A 1 257 ? -4.723 -13.507 -0.434 1.00 93.06 257 LEU A N 1
ATOM 1973 C CA . LEU A 1 257 ? -5.555 -14.677 -0.734 1.00 93.06 257 LEU A CA 1
ATOM 1974 C C . LEU A 1 257 ? -6.752 -14.323 -1.621 1.00 93.06 257 LEU A C 1
ATOM 1976 O O . LEU A 1 257 ? -7.062 -15.064 -2.550 1.00 93.06 257 LEU A O 1
ATOM 1980 N N . MET A 1 258 ? -7.395 -13.176 -1.390 1.00 92.62 258 MET A N 1
ATOM 1981 C CA . MET A 1 258 ? -8.458 -12.691 -2.269 1.00 92.62 258 MET A CA 1
ATOM 1982 C C . MET A 1 258 ? -7.959 -12.442 -3.696 1.00 92.62 258 MET A C 1
ATOM 1984 O O . MET A 1 258 ? -8.667 -12.780 -4.644 1.00 92.62 258 MET A O 1
ATOM 1988 N N . LEU A 1 259 ? -6.764 -11.864 -3.869 1.00 91.31 259 LEU A N 1
ATOM 1989 C CA . LEU A 1 259 ? -6.163 -11.669 -5.192 1.00 91.31 259 LEU A CA 1
ATOM 1990 C C . LEU A 1 259 ? -5.883 -13.012 -5.876 1.00 91.31 259 LEU A C 1
ATOM 1992 O O . LEU A 1 259 ? -6.264 -13.185 -7.030 1.00 91.31 259 LEU A O 1
ATOM 1996 N N . ALA A 1 260 ? -5.311 -13.982 -5.158 1.00 91.06 260 ALA A N 1
ATOM 1997 C CA . ALA A 1 260 ? -5.057 -15.323 -5.685 1.00 91.06 260 ALA A CA 1
ATOM 1998 C C . ALA A 1 260 ? -6.356 -16.061 -6.063 1.00 91.06 260 ALA A C 1
ATOM 2000 O O . ALA A 1 260 ? -6.448 -16.668 -7.130 1.00 91.06 260 ALA A O 1
ATOM 2001 N N . TYR A 1 261 ? -7.393 -15.961 -5.227 1.00 91.38 261 TYR A N 1
ATOM 2002 C CA . TYR A 1 261 ? -8.710 -16.527 -5.515 1.00 91.38 261 TYR A CA 1
ATOM 2003 C C . TYR A 1 261 ? -9.326 -15.905 -6.773 1.00 91.38 261 TYR A C 1
ATOM 2005 O O . TYR A 1 261 ? -9.813 -16.627 -7.642 1.00 91.38 261 TYR A O 1
ATOM 2013 N N . LYS A 1 262 ? -9.276 -14.573 -6.901 1.00 90.31 262 LYS A N 1
ATOM 2014 C CA . LYS A 1 262 ? -9.760 -13.859 -8.092 1.00 90.31 262 LYS A CA 1
ATOM 2015 C C . LYS A 1 262 ? -8.943 -14.191 -9.337 1.00 90.31 262 LYS A C 1
ATOM 2017 O O . LYS A 1 262 ? -9.525 -14.279 -10.412 1.00 90.31 262 LYS A O 1
ATOM 2022 N N . ALA A 1 263 ? -7.636 -14.400 -9.197 1.00 90.88 263 ALA A N 1
ATOM 2023 C 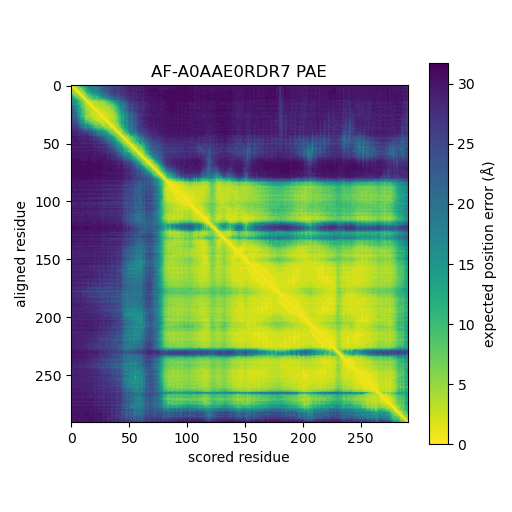CA . ALA A 1 263 ? -6.790 -14.865 -10.287 1.00 90.88 263 ALA A CA 1
ATOM 2024 C C . ALA A 1 263 ? -7.252 -16.237 -10.788 1.00 90.88 263 ALA A C 1
ATOM 2026 O O . ALA A 1 263 ? -7.480 -16.405 -11.980 1.00 90.88 263 ALA A O 1
ATOM 2027 N N . LYS A 1 264 ? -7.484 -17.186 -9.877 1.00 88.19 264 LYS A N 1
ATOM 2028 C CA . LYS A 1 264 ? -7.884 -18.554 -10.225 1.00 88.19 264 LYS A CA 1
ATOM 2029 C C . LYS A 1 264 ? -9.319 -18.660 -10.760 1.00 88.19 264 LYS A C 1
ATOM 2031 O O . LYS A 1 264 ? -9.542 -19.311 -11.773 1.00 88.19 264 LYS A O 1
ATOM 2036 N N . ASN A 1 265 ? -10.281 -18.048 -10.069 1.00 88.44 265 ASN A N 1
ATOM 2037 C CA . ASN A 1 265 ? -11.715 -18.281 -10.290 1.00 88.44 265 ASN A CA 1
ATOM 2038 C C . ASN A 1 265 ? -12.437 -17.098 -10.955 1.00 88.44 265 ASN A C 1
ATOM 2040 O O . ASN A 1 265 ? -13.581 -17.236 -11.374 1.00 88.44 265 ASN A O 1
ATOM 2044 N N . GLY A 1 266 ? -11.812 -15.920 -11.004 1.00 81.88 266 GLY A N 1
ATOM 2045 C CA . GLY A 1 266 ? -12.420 -14.692 -11.511 1.00 81.88 266 GLY A CA 1
ATOM 2046 C C . GLY A 1 266 ? -11.957 -14.297 -12.920 1.00 81.88 266 GLY A C 1
ATOM 2047 O O . GLY A 1 266 ? -11.145 -14.982 -13.558 1.00 81.88 266 GLY A O 1
ATOM 2048 N N . PRO A 1 267 ? -12.440 -13.145 -13.422 1.00 83.31 267 PRO A N 1
ATOM 2049 C CA . PRO A 1 267 ? -11.989 -12.556 -14.677 1.00 83.31 267 PRO A CA 1
ATOM 2050 C C . PRO A 1 267 ? -10.644 -11.842 -14.473 1.00 83.31 267 PRO A C 1
ATOM 2052 O O . PRO A 1 267 ? -10.541 -10.625 -14.584 1.00 83.31 267 PRO A O 1
ATOM 2055 N N . ALA A 1 268 ? -9.601 -12.586 -14.110 1.00 88.12 268 ALA A N 1
ATOM 2056 C CA . ALA A 1 268 ? -8.247 -12.051 -14.136 1.00 88.12 268 ALA A CA 1
ATOM 2057 C C . ALA A 1 268 ? -7.663 -12.109 -15.559 1.00 88.12 268 ALA A C 1
ATOM 2059 O O . ALA A 1 268 ? -7.984 -13.044 -16.305 1.00 88.12 268 ALA A O 1
ATOM 2060 N N . PRO A 1 269 ? -6.790 -11.154 -15.929 1.00 90.56 269 PRO A N 1
ATOM 2061 C CA . PRO A 1 269 ? -6.029 -11.215 -17.168 1.00 90.56 269 PRO A CA 1
ATOM 2062 C C . PRO A 1 269 ? -5.281 -12.542 -17.328 1.00 90.56 269 PRO A C 1
ATOM 2064 O O . PRO A 1 269 ? -4.808 -13.123 -16.347 1.00 90.56 269 PRO A O 1
ATOM 2067 N N . SER A 1 270 ? -5.141 -13.000 -18.572 1.00 89.75 270 SER A N 1
ATOM 2068 C CA . SER A 1 270 ? -4.485 -14.272 -18.910 1.00 89.75 270 SER A CA 1
ATOM 2069 C C . SER A 1 270 ? -3.077 -14.380 -18.323 1.00 89.75 270 SER A C 1
ATOM 2071 O O . SER A 1 270 ? -2.729 -15.423 -17.773 1.00 89.75 270 SER A O 1
ATOM 2073 N N . TYR A 1 271 ? -2.305 -13.290 -18.348 1.00 90.19 271 TYR A N 1
ATOM 2074 C CA . TYR A 1 271 ? -0.954 -13.262 -17.788 1.00 90.19 271 TYR A CA 1
ATOM 2075 C C . TYR A 1 271 ? -0.931 -13.508 -16.270 1.00 90.19 271 TYR A C 1
ATOM 2077 O O . TYR A 1 271 ? -0.049 -14.205 -15.787 1.00 90.19 271 TYR A O 1
ATOM 2085 N N . LEU A 1 272 ? -1.919 -13.021 -15.506 1.00 88.75 272 LEU A N 1
ATOM 2086 C CA . LEU A 1 272 ? -2.007 -13.304 -14.065 1.00 88.75 272 LEU A CA 1
ATOM 2087 C C . LEU A 1 272 ? -2.492 -14.725 -13.785 1.00 88.75 272 LEU A C 1
ATOM 2089 O O . LEU A 1 272 ? -2.018 -15.357 -12.844 1.00 88.75 272 LEU A O 1
ATOM 2093 N N . LYS A 1 273 ? -3.420 -15.239 -14.601 1.00 88.38 273 LYS A N 1
ATOM 2094 C CA . LYS A 1 273 ? -3.894 -16.628 -14.499 1.00 88.38 273 LYS A CA 1
ATOM 2095 C C . LYS A 1 273 ? -2.754 -17.620 -14.693 1.00 88.38 273 LYS A C 1
ATOM 2097 O O . LYS A 1 273 ? -2.637 -18.562 -13.918 1.00 88.38 273 LYS A O 1
ATOM 2102 N N . ALA A 1 274 ? -1.896 -17.369 -15.680 1.00 88.62 274 ALA A N 1
ATOM 2103 C CA . ALA A 1 274 ? -0.746 -18.214 -15.984 1.00 88.62 274 ALA A CA 1
ATOM 2104 C C . ALA A 1 274 ? 0.276 -18.288 -14.834 1.00 88.62 274 ALA A C 1
ATOM 2106 O O . ALA A 1 274 ? 0.937 -19.310 -14.673 1.00 88.62 274 ALA A O 1
ATOM 2107 N N . LEU A 1 275 ? 0.382 -17.240 -14.007 1.00 88.56 27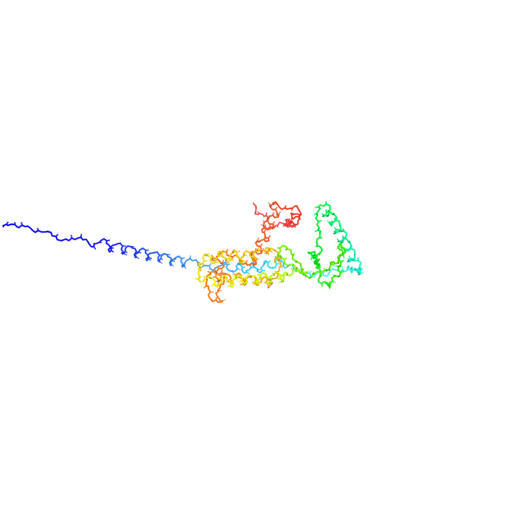5 LEU A N 1
ATOM 2108 C CA . LEU A 1 275 ? 1.287 -17.213 -12.850 1.00 88.56 275 LEU A CA 1
ATOM 2109 C C . LEU A 1 275 ? 0.777 -18.036 -11.655 1.00 88.56 275 LEU A C 1
ATOM 2111 O O . LEU A 1 275 ? 1.562 -18.382 -10.774 1.00 88.56 275 LEU A O 1
ATOM 2115 N N . VAL A 1 276 ? -0.523 -18.347 -11.594 1.00 87.50 276 VAL A N 1
ATOM 2116 C CA . VAL A 1 276 ? -1.131 -19.079 -10.475 1.00 87.50 276 VAL A CA 1
ATOM 2117 C C . VAL A 1 276 ? -1.381 -20.524 -10.883 1.00 87.50 276 VAL A C 1
ATOM 2119 O O . VAL A 1 276 ? -2.429 -20.872 -11.424 1.00 87.50 276 VAL A O 1
ATOM 2122 N N . THR A 1 277 ? -0.424 -21.395 -10.579 1.00 82.31 277 THR A N 1
ATOM 2123 C CA . THR A 1 277 ? -0.550 -22.828 -10.845 1.00 82.31 277 THR A CA 1
ATOM 2124 C C . THR A 1 277 ? -1.161 -23.560 -9.644 1.00 82.31 277 THR A C 1
ATOM 2126 O O . THR A 1 277 ? -0.739 -23.363 -8.499 1.00 82.31 277 THR A O 1
ATOM 2129 N N . PRO A 1 278 ? -2.180 -24.418 -9.850 1.00 80.81 278 PRO A N 1
ATOM 2130 C CA . PRO A 1 278 ? -2.659 -25.299 -8.798 1.00 80.81 278 PRO A CA 1
ATOM 2131 C C . PRO A 1 278 ? -1.522 -26.213 -8.350 1.00 80.81 278 PRO A C 1
ATOM 2133 O O . PRO A 1 278 ? -0.866 -26.850 -9.171 1.00 80.81 278 PRO A O 1
ATOM 2136 N N . ARG A 1 279 ? -1.307 -26.316 -7.038 1.00 81.31 279 ARG A N 1
ATOM 2137 C CA . ARG A 1 279 ? -0.343 -27.272 -6.495 1.00 81.31 279 ARG A CA 1
ATOM 2138 C C . ARG A 1 279 ? -0.810 -28.695 -6.807 1.00 81.31 279 ARG A C 1
ATOM 2140 O O . ARG A 1 279 ? -1.726 -29.199 -6.161 1.00 81.31 279 ARG A O 1
ATOM 2147 N N . THR A 1 280 ? -0.136 -29.361 -7.734 1.00 78.44 280 THR A N 1
ATOM 2148 C CA . THR A 1 280 ? -0.286 -30.796 -7.980 1.00 78.44 280 THR A CA 1
ATOM 2149 C C . THR A 1 280 ? 0.653 -31.553 -7.047 1.00 78.44 280 THR A C 1
ATOM 2151 O O . THR A 1 280 ? 1.875 -31.463 -7.169 1.00 78.44 280 THR A O 1
ATOM 2154 N N . ALA A 1 281 ? 0.104 -32.267 -6.063 1.00 78.62 281 ALA A N 1
ATOM 2155 C CA . ALA A 1 281 ? 0.917 -33.145 -5.230 1.00 78.62 281 ALA A CA 1
ATOM 2156 C C . ALA A 1 281 ? 1.278 -34.411 -6.034 1.00 78.62 281 ALA A C 1
ATOM 2158 O O . ALA A 1 281 ? 0.374 -35.034 -6.584 1.00 78.62 281 ALA A O 1
ATOM 2159 N N . PRO A 1 282 ? 2.553 -34.841 -6.071 1.00 77.12 282 PRO A N 1
ATOM 2160 C CA . PRO A 1 282 ? 2.964 -36.052 -6.795 1.00 77.12 282 PRO A CA 1
ATOM 2161 C C . PRO A 1 282 ? 2.454 -37.350 -6.147 1.00 77.12 282 PRO A C 1
ATOM 2163 O O . PRO A 1 282 ? 2.619 -38.433 -6.691 1.00 77.12 282 PRO A O 1
ATOM 2166 N N . ARG A 1 283 ? 1.856 -37.253 -4.957 1.00 80.06 283 ARG A N 1
ATOM 2167 C CA . ARG A 1 283 ? 1.347 -38.367 -4.160 1.00 80.06 283 ARG A CA 1
ATOM 2168 C C . ARG A 1 283 ? -0.027 -38.004 -3.618 1.00 80.06 283 ARG A C 1
ATOM 2170 O O . ARG A 1 283 ? -0.228 -36.858 -3.212 1.00 80.06 283 ARG A O 1
ATOM 2177 N N . SER A 1 284 ? -0.939 -38.976 -3.591 1.00 75.75 284 SER A N 1
ATOM 2178 C CA . SER A 1 284 ? -2.279 -38.793 -3.028 1.00 75.75 284 SER A CA 1
ATOM 2179 C C . SER A 1 284 ? -2.164 -38.363 -1.564 1.00 75.75 284 SER A C 1
ATOM 2181 O O . SER A 1 284 ? -1.517 -39.029 -0.751 1.00 75.75 284 SER A O 1
ATOM 2183 N N . LEU A 1 285 ? -2.724 -37.201 -1.237 1.00 76.56 285 LEU A N 1
ATOM 2184 C CA . LEU A 1 285 ? -2.781 -36.688 0.127 1.00 76.56 285 LEU A CA 1
ATOM 2185 C C . LEU A 1 285 ? -4.126 -37.083 0.752 1.00 76.56 285 LEU A C 1
ATOM 2187 O O . LEU A 1 285 ? -5.125 -37.257 0.059 1.00 76.56 285 LEU A O 1
ATOM 2191 N N . ARG A 1 286 ? -4.206 -37.166 2.084 1.00 69.62 286 ARG A N 1
ATOM 2192 C CA . ARG A 1 286 ? -5.504 -37.384 2.760 1.00 69.62 286 ARG A CA 1
ATOM 2193 C C . ARG A 1 286 ? -6.539 -36.299 2.436 1.00 69.62 286 ARG A C 1
ATOM 2195 O O . ARG A 1 286 ? -7.727 -36.555 2.513 1.00 69.62 286 ARG A O 1
ATOM 2202 N N . SER A 1 287 ? -6.099 -35.104 2.046 1.00 67.06 287 SER A N 1
ATOM 2203 C CA . SER A 1 287 ? -6.970 -33.995 1.645 1.00 67.06 287 SER A CA 1
ATOM 2204 C C . SER A 1 287 ? -7.551 -34.127 0.232 1.00 67.06 287 SER A C 1
ATOM 2206 O O . SER A 1 287 ? -8.385 -33.315 -0.143 1.00 67.06 287 SER A O 1
ATOM 2208 N N . THR A 1 288 ? -7.093 -35.095 -0.570 1.00 60.16 288 THR A N 1
ATOM 2209 C CA . THR A 1 288 ? -7.625 -35.359 -1.921 1.00 60.16 288 THR A CA 1
ATOM 2210 C C . THR A 1 288 ? -8.773 -36.371 -1.932 1.00 60.16 288 THR A C 1
ATOM 2212 O O . THR A 1 288 ? -9.425 -36.505 -2.958 1.00 60.16 288 THR A O 1
ATOM 2215 N N . SER A 1 289 ? -9.038 -37.075 -0.823 1.00 57.41 289 SER A N 1
ATOM 2216 C CA . SER A 1 289 ? -10.066 -38.128 -0.748 1.00 57.41 289 SER A CA 1
ATOM 2217 C C . SER A 1 289 ? -11.421 -37.666 -0.201 1.00 57.41 289 SER A C 1
ATOM 2219 O O . SER A 1 289 ? -12.333 -38.475 -0.100 1.00 57.41 289 SER A O 1
ATOM 2221 N N . THR A 1 290 ? -11.557 -36.400 0.188 1.00 51.25 290 THR A N 1
ATOM 2222 C CA . THR A 1 290 ? -12.831 -35.801 0.614 1.00 51.25 290 THR A CA 1
ATOM 2223 C C . THR A 1 290 ? -13.254 -34.772 -0.427 1.00 51.25 290 THR A C 1
ATOM 2225 O O . THR A 1 290 ? -12.878 -33.603 -0.321 1.00 51.25 290 THR A O 1
ATOM 2228 N N . ALA A 1 291 ? -13.966 -35.234 -1.450 1.00 40.66 291 ALA A N 1
ATOM 2229 C CA . ALA A 1 291 ? -14.704 -34.418 -2.406 1.00 40.66 291 ALA A CA 1
ATOM 2230 C C . ALA A 1 291 ? -16.155 -34.897 -2.414 1.00 40.66 291 ALA A C 1
ATOM 2232 O O . ALA A 1 291 ? -16.342 -36.134 -2.337 1.00 40.66 291 ALA A O 1
#

Radius of gyration: 32.88 Å; Cα contacts (8 Å, |Δi|>4): 193; chains: 1; bounding box: 120×61×90 Å

Sequence (291 aa):
MTSTAEPQSRMTSTAEQQDQATSTAEQQLRATSTAEHSHRATSTDERRLRGDDVRLAEVWNSPRGGRAGAGCCRDSPPLATDTMASAQISACLVDISSWMTAHQLKLNPSKTELLVIPGDPSPAQDLVISLNNSMISPSATARNLGVTMDNQLSFSSHVTNVTHSCWFLLYNIRRIQPFLSTQATQVLVQSLVISRLDYCNSLLAGLLLNAIRPLQMIQNAAARLVFNLVFKFSHTTPLLRSLHWLPVAARIRFKTLMLAYKAKNGPAPSYLKALVTPRTAPRSLRSTSTA

Mean predicted aligned error: 15.84 Å

Organism: NCBI:txid175788

Secondary structure (DSSP, 8-state):
------------SSHHHHHHHHHHHHHHHHHHHHHTTSS-----SHHHHHHHHHHHHHHH---------------PPSSSHHHHHHHHHHHHHHHHHHHHHHTT----GGG--B----SS-PSPP---EEETTEEEPBPSEEEETTEEEETTS--HHHHHHHHHHHHHHHHHHHHHGGGS-HHHHHHHHIIIIIHHHHTTGGGGTT--HHHHHHHHHHHHHHHHHHTT---TTS-HHHHHHHTTPPPHHHHHHHHHHHHHHHHHHS---HHHHHH------SS--GGGS--

Nearest PDB structures (foldseek):
  4tql-assembly1_A  TM=3.436E-01  e=7.638E+00  synthetic construct

Foldseek 3Di:
DDDDDDDDDDDDPPPVVVVVVVVVVVVVVVVVVVVVVPPDDDDDCPCVVVVVVVVVVVVVPDDPDDDPDDDDPPPDPPDDPLVVVQVVVQVVLVVVQVVCVVVVHHDDPVLDAAAAQDPDPDPDDQRWHDHPNDIHGHDQWDDDPLQIAGSPLQSLVVLVVLLVQLVVQLVVLLVCLVVDALVRLLVSCCVRNVVSLLPVLLSCPPHDPVSCVSSQVSVQSSLCSSVVNPDPPPDSVVSCVVSVHDGSNVSSVVVNVVLLCCLCPHPDDPVSVVVRDDDDDPDDDPVNPPD